Protein AF-A0A432H632-F1 (afdb_monomer_lite)

Secondary structure (DSSP, 8-state):
-------------------HHHHHHHHHHHHHHHHHHHHHHHHHHHHHHHHHHHHHHHHHHHHHHHHHHHHHHHHHHHHHTSS-HHHHHHHHHHHHHHTTTSTTHHHHHHHHHHHHHTT--HHHHHHHHHHHHHHHHH-TT-HHHHHHHHHHHHHHHHHHT--PPPPPP----PPP-------------------------------PPP---PPPPP---PPPPP---PPPPP---PPP-

Sequence (241 aa):
MAKIGPARPEEKKGTEDQEPEEIDTKIENLTLEVAKAARVNSTPIFIALVIIVIVISLPTILDWMKTRETQAWNNMIDTTLTGDAEQIRVAYPQLLEDIEGQIVEMVAIERIARWLWDQDTDADRLQAITLLEESRNRFPDSYLIGSYLQEFRTTYETSLGFVLPEPPPPVFIPPLLVAPQLVGDGPDATSENKAIPPEDSAALADPAPEPAVEPAPEPAVEPAPEPAVKPAPEPAVEPAP

Structure (mmCIF, N/CA/C/O backbone):
data_AF-A0A432H632-F1
#
_entry.id   AF-A0A432H632-F1
#
loop_
_atom_site.group_PDB
_atom_site.id
_atom_site.type_symbol
_atom_site.label_atom_id
_atom_site.label_alt_id
_atom_site.label_comp_id
_atom_site.label_asym_id
_atom_site.label_entity_id
_atom_site.label_seq_id
_atom_site.pdbx_PDB_ins_code
_atom_site.Cartn_x
_atom_site.Cartn_y
_atom_site.Cartn_z
_atom_site.occupancy
_atom_site.B_iso_or_equiv
_atom_site.auth_seq_id
_atom_site.auth_comp_id
_atom_site.auth_asym_id
_atom_site.auth_atom_id
_atom_site.pdbx_PDB_model_num
ATOM 1 N N . MET A 1 1 ? -38.542 -26.811 108.266 1.00 37.69 1 MET A N 1
ATOM 2 C CA . MET A 1 1 ? -39.868 -26.377 108.774 1.00 37.69 1 MET A CA 1
ATOM 3 C C . MET A 1 1 ? -40.307 -25.146 107.982 1.00 37.69 1 MET A C 1
ATOM 5 O O . MET A 1 1 ? -39.435 -24.459 107.471 1.00 37.69 1 MET A O 1
ATOM 9 N N . ALA A 1 2 ? -41.613 -24.932 107.790 1.00 44.25 2 ALA A N 1
ATOM 10 C CA . ALA A 1 2 ? -42.160 -24.081 106.719 1.00 44.25 2 ALA A CA 1
ATOM 11 C C . ALA A 1 2 ? -42.655 -22.684 107.159 1.00 44.25 2 ALA A C 1
ATOM 13 O O . ALA A 1 2 ? -42.917 -22.483 108.344 1.00 44.25 2 ALA A O 1
ATOM 14 N N . LYS A 1 3 ? -42.813 -21.786 106.162 1.00 44.25 3 LYS A N 1
ATOM 15 C CA . LYS A 1 3 ? -43.687 -20.579 106.015 1.00 44.25 3 LYS A CA 1
ATOM 16 C C . LYS A 1 3 ? -43.055 -19.721 104.894 1.00 44.25 3 LYS A C 1
ATOM 18 O O . LYS A 1 3 ? -41.925 -19.295 105.076 1.00 44.25 3 LYS A O 1
ATOM 23 N N . ILE A 1 4 ? -43.558 -19.565 103.662 1.00 42.03 4 ILE A N 1
ATOM 24 C CA . ILE A 1 4 ? -44.903 -19.325 103.083 1.00 42.03 4 ILE A CA 1
ATOM 25 C C . ILE A 1 4 ? -45.450 -17.903 103.328 1.00 42.03 4 ILE A C 1
ATOM 27 O O . ILE A 1 4 ? -46.154 -17.683 104.307 1.00 42.03 4 ILE A O 1
ATOM 31 N N . GLY A 1 5 ? -45.196 -17.022 102.345 1.00 39.28 5 GLY A N 1
ATOM 32 C CA . GLY A 1 5 ? -46.057 -15.912 101.886 1.00 39.28 5 GLY A CA 1
ATOM 33 C C . GLY A 1 5 ? -46.274 -14.695 102.804 1.00 39.28 5 GLY A C 1
ATOM 34 O O . GLY A 1 5 ? -45.840 -14.701 103.954 1.00 39.28 5 GLY A O 1
ATOM 35 N N . PRO A 1 6 ? -46.997 -13.661 102.318 1.00 54.00 6 PRO A N 1
ATOM 36 C CA . PRO A 1 6 ? -47.473 -13.420 100.940 1.00 54.00 6 PRO A CA 1
ATOM 37 C C . PRO A 1 6 ? -46.446 -12.536 100.162 1.00 54.00 6 PRO A C 1
ATOM 39 O O . PRO A 1 6 ? -45.316 -12.417 100.620 1.00 54.00 6 PRO A O 1
ATOM 42 N N . ALA A 1 7 ? -46.671 -11.928 98.986 1.00 39.34 7 ALA A N 1
ATOM 43 C CA . ALA A 1 7 ? -47.836 -11.807 98.094 1.00 39.34 7 ALA A CA 1
ATOM 44 C C . ALA A 1 7 ? -47.394 -11.724 96.603 1.00 39.34 7 ALA A C 1
ATOM 46 O O . ALA A 1 7 ? -46.202 -11.718 96.304 1.00 39.34 7 ALA A O 1
ATOM 47 N N . ARG A 1 8 ? -48.355 -11.588 95.675 1.00 39.78 8 ARG A N 1
ATOM 48 C CA . ARG A 1 8 ? -48.184 -11.233 94.248 1.00 39.78 8 ARG A CA 1
ATOM 49 C C . ARG A 1 8 ? -49.313 -10.255 93.868 1.00 39.78 8 ARG A C 1
ATOM 51 O O . ARG A 1 8 ? -50.446 -10.559 94.226 1.00 39.78 8 ARG A O 1
ATOM 58 N N . PRO A 1 9 ? -49.067 -9.144 93.147 1.00 46.91 9 PRO A N 1
ATOM 59 C CA . PRO A 1 9 ? -50.137 -8.352 92.545 1.00 46.91 9 PRO A CA 1
ATOM 60 C C . PRO A 1 9 ? -50.598 -8.964 91.212 1.00 46.91 9 PRO A C 1
ATOM 62 O O . PRO A 1 9 ? -49.795 -9.127 90.298 1.00 46.91 9 PRO A O 1
ATOM 65 N N . GLU A 1 10 ? -51.883 -9.307 91.165 1.00 40.06 10 GLU A N 1
ATOM 66 C CA . GLU A 1 10 ? -52.808 -9.434 90.023 1.00 40.06 10 GLU A CA 1
ATOM 67 C C . GLU A 1 10 ? -52.274 -9.363 88.576 1.00 40.06 10 GLU A C 1
ATOM 69 O O . GLU A 1 10 ? -51.737 -8.352 88.118 1.00 40.06 10 GLU A O 1
ATOM 74 N N . GLU A 1 11 ? -52.609 -10.396 87.796 1.00 43.81 11 GLU A N 1
ATOM 75 C CA . GLU A 1 11 ? -52.632 -10.335 86.332 1.00 43.81 11 GLU A CA 1
ATOM 76 C C . GLU A 1 11 ? -53.746 -9.389 85.858 1.00 43.81 11 GLU A C 1
ATOM 78 O O . GLU A 1 11 ? -54.931 -9.650 86.073 1.00 43.81 11 GLU A O 1
ATOM 83 N N . LYS A 1 12 ? -53.399 -8.322 85.127 1.00 42.75 12 LYS A N 1
ATOM 84 C CA . LYS A 1 12 ? -54.382 -7.620 84.291 1.00 42.75 12 LYS A CA 1
ATOM 85 C C . LYS A 1 12 ? -54.446 -8.260 82.913 1.00 42.75 12 LYS A C 1
ATOM 87 O O . LYS A 1 12 ? -53.579 -8.048 82.072 1.00 42.75 12 LYS A O 1
ATOM 92 N N . LYS A 1 13 ? -55.520 -9.016 82.701 1.00 44.66 13 LYS A N 1
ATOM 93 C CA . LYS A 1 13 ? -55.935 -9.557 81.409 1.00 44.66 13 LYS A CA 1
ATOM 94 C C . LYS A 1 13 ? -56.659 -8.474 80.592 1.00 44.66 13 LYS A C 1
ATOM 96 O O . LYS A 1 13 ? -57.594 -7.856 81.094 1.00 44.66 13 LYS A O 1
ATOM 101 N N . GLY A 1 14 ? -56.243 -8.299 79.343 1.00 35.56 14 GLY A N 1
ATOM 102 C CA . GLY A 1 14 ? -56.923 -7.570 78.265 1.00 35.56 14 GLY A CA 1
ATOM 103 C C . GLY A 1 14 ? -56.217 -7.965 76.965 1.00 35.56 14 GLY A C 1
ATOM 104 O O . GLY A 1 14 ? -54.992 -7.907 76.930 1.00 35.56 14 GLY A O 1
ATOM 105 N N . THR A 1 15 ? -56.877 -8.724 76.084 1.00 36.78 15 THR A N 1
ATOM 106 C CA . THR A 1 15 ? -57.520 -8.225 74.843 1.00 36.78 15 THR A CA 1
ATOM 107 C C . THR A 1 15 ? -56.546 -7.458 73.932 1.00 36.78 15 THR A C 1
ATOM 109 O O . THR A 1 15 ? -55.869 -6.543 74.382 1.00 36.78 15 THR A O 1
ATOM 112 N N . GLU A 1 16 ? -56.417 -7.771 72.645 1.00 42.53 16 GLU A N 1
ATOM 113 C CA . GLU A 1 16 ? -57.226 -8.646 71.779 1.00 42.53 16 GLU A CA 1
ATOM 114 C C . GLU A 1 16 ? -56.368 -9.140 70.604 1.00 42.53 16 GLU A C 1
ATOM 116 O O . GLU A 1 16 ? -55.276 -8.625 70.362 1.00 42.53 16 GLU A O 1
ATOM 121 N N . ASP A 1 17 ? -56.860 -10.168 69.928 1.00 47.12 17 ASP A N 1
ATOM 122 C CA . ASP A 1 17 ? -56.202 -10.944 68.882 1.00 47.12 17 ASP A CA 1
ATOM 123 C C . ASP A 1 17 ? -55.526 -10.109 67.772 1.00 47.12 17 ASP A C 1
ATOM 125 O O . ASP A 1 17 ? -56.142 -9.247 67.148 1.00 47.12 17 ASP A O 1
ATOM 129 N N . GLN A 1 18 ? -54.263 -10.431 67.468 1.00 45.88 18 GLN A N 1
ATOM 130 C CA . GLN A 1 18 ? -53.712 -10.278 66.118 1.00 45.88 18 GLN A CA 1
ATOM 131 C C . GLN A 1 18 ? -53.614 -11.681 65.531 1.00 45.88 18 GLN A C 1
ATOM 133 O O . GLN A 1 18 ? -52.848 -12.511 66.029 1.00 45.88 18 GLN A O 1
ATOM 138 N N . GLU A 1 19 ? -54.426 -11.960 64.513 1.00 54.41 19 GLU A N 1
ATOM 139 C CA . GLU A 1 19 ? -54.386 -13.237 63.807 1.00 54.41 19 GLU A CA 1
ATOM 140 C C . GLU A 1 19 ? -52.999 -13.421 63.163 1.00 54.41 19 GLU A C 1
ATOM 142 O O . GLU A 1 19 ? -52.465 -12.474 62.577 1.00 54.41 19 GLU A O 1
ATOM 147 N N . PRO A 1 20 ? -52.388 -14.621 63.239 1.00 56.16 20 PRO A N 1
ATOM 148 C CA . PRO A 1 20 ? -51.046 -14.843 62.697 1.00 56.16 20 PRO A CA 1
ATOM 149 C C . PRO A 1 20 ? -50.968 -14.561 61.186 1.00 56.16 20 PRO A C 1
ATOM 151 O O . PRO A 1 20 ? -49.943 -14.082 60.705 1.00 56.16 20 PRO A O 1
ATOM 154 N N . GLU A 1 21 ? -52.072 -14.755 60.456 1.00 57.59 21 GLU A N 1
ATOM 155 C CA . GLU A 1 21 ? -52.164 -14.479 59.017 1.00 57.59 21 GLU A CA 1
ATOM 156 C C . GLU A 1 21 ? -52.023 -12.980 58.678 1.00 57.59 21 GLU A C 1
ATOM 158 O O . GLU A 1 21 ? -51.500 -12.634 57.617 1.00 57.59 21 GLU A O 1
ATOM 163 N N . GLU A 1 22 ? -52.403 -12.067 59.581 1.00 57.66 22 GLU A N 1
ATOM 164 C CA . GLU A 1 22 ? -52.236 -10.618 59.376 1.00 57.66 22 GLU A CA 1
ATOM 165 C C . GLU A 1 22 ? -50.766 -10.178 59.534 1.00 57.66 22 GLU A C 1
ATOM 167 O O . GLU A 1 22 ? -50.324 -9.194 58.937 1.00 57.66 22 GLU A O 1
ATOM 172 N N . ILE A 1 23 ? -49.979 -10.930 60.311 1.00 59.25 23 ILE A N 1
ATOM 173 C CA . ILE A 1 23 ? -48.540 -10.700 60.485 1.00 59.25 23 ILE A CA 1
ATOM 174 C C . ILE A 1 23 ? -47.777 -11.244 59.273 1.00 59.25 23 ILE A C 1
ATOM 176 O O . ILE A 1 23 ? -46.953 -10.522 58.705 1.00 59.25 23 ILE A O 1
ATOM 180 N N . ASP A 1 24 ? -48.085 -12.468 58.836 1.00 60.19 24 ASP A N 1
ATOM 181 C CA . ASP A 1 24 ? -47.434 -13.095 57.680 1.00 60.19 24 ASP A CA 1
ATOM 182 C C . ASP A 1 24 ? -47.712 -12.321 56.383 1.00 60.19 24 ASP A C 1
ATOM 184 O O . ASP A 1 24 ? -46.773 -11.958 55.673 1.00 60.19 24 ASP A O 1
ATOM 188 N N . THR A 1 25 ? -48.968 -11.943 56.112 1.00 65.50 25 THR A N 1
ATOM 189 C CA . THR A 1 25 ? -49.311 -11.115 54.936 1.00 65.50 25 THR A CA 1
ATOM 190 C C . THR A 1 25 ? -48.630 -9.745 54.961 1.00 65.50 25 THR A C 1
ATOM 192 O O . THR A 1 25 ? -48.223 -9.230 53.917 1.00 65.50 25 THR A O 1
ATOM 195 N N . LYS A 1 26 ? -48.439 -9.144 56.142 1.00 60.56 26 LYS A N 1
ATOM 196 C CA . LYS A 1 26 ? -47.714 -7.875 56.291 1.00 60.56 26 LYS A CA 1
ATOM 197 C C . LYS A 1 26 ? -46.211 -8.038 56.070 1.00 60.56 26 LYS A C 1
ATOM 199 O O . LYS A 1 26 ? -45.606 -7.155 55.464 1.00 60.56 26 LYS A O 1
ATOM 204 N N . ILE A 1 27 ? -45.616 -9.153 56.499 1.00 63.94 27 ILE A N 1
ATOM 205 C CA . ILE A 1 27 ? -44.214 -9.488 56.213 1.00 63.94 27 ILE A CA 1
ATOM 206 C C . ILE A 1 27 ? -44.022 -9.793 54.724 1.00 63.94 27 ILE A C 1
ATOM 208 O O . ILE A 1 27 ? -43.060 -9.291 54.142 1.00 63.94 27 ILE A O 1
ATOM 212 N N . GLU A 1 28 ? -44.933 -10.515 54.068 1.00 65.88 28 GLU A N 1
ATOM 213 C CA . GLU A 1 28 ? -44.885 -10.715 52.615 1.00 65.88 28 GLU A CA 1
ATOM 214 C C . GLU A 1 28 ? -45.005 -9.392 51.855 1.00 65.88 28 GLU A C 1
ATOM 216 O O . GLU A 1 28 ? -44.214 -9.140 50.948 1.00 65.88 28 GLU A O 1
ATOM 221 N N . ASN A 1 29 ? -45.928 -8.509 52.243 1.00 68.94 29 ASN A N 1
ATOM 222 C CA . ASN A 1 29 ? -46.124 -7.226 51.567 1.00 68.94 29 ASN A CA 1
ATOM 223 C C . ASN A 1 29 ? -44.929 -6.276 51.783 1.00 68.94 29 ASN A C 1
ATOM 225 O O . ASN A 1 29 ? -44.444 -5.676 50.828 1.00 68.94 29 ASN A O 1
ATOM 229 N N . LEU A 1 30 ? -44.357 -6.229 52.995 1.00 65.69 30 LEU A N 1
ATOM 230 C CA . LEU A 1 30 ? -43.084 -5.543 53.268 1.00 65.69 30 LEU A CA 1
ATOM 231 C C . LEU A 1 30 ? -41.928 -6.136 52.448 1.00 65.69 30 LEU A C 1
ATOM 233 O O . LEU A 1 30 ? -41.121 -5.395 51.890 1.00 65.69 30 LEU A O 1
ATOM 237 N N . THR A 1 31 ? -41.857 -7.463 52.328 1.00 67.81 31 THR A N 1
ATOM 238 C CA . THR A 1 31 ? -40.845 -8.152 51.511 1.00 67.81 31 THR A CA 1
ATOM 239 C C . THR A 1 31 ? -41.017 -7.823 50.025 1.00 67.81 31 THR A C 1
ATOM 241 O O . THR A 1 31 ? -40.032 -7.572 49.328 1.00 67.81 31 THR A O 1
ATOM 244 N N . LEU A 1 32 ? -42.260 -7.743 49.545 1.00 61.31 32 LEU A N 1
ATOM 245 C CA . LEU A 1 32 ? -42.612 -7.381 48.175 1.00 61.31 32 LEU A CA 1
ATOM 246 C C . LEU A 1 32 ? -42.298 -5.907 47.878 1.00 61.31 32 LEU A C 1
ATOM 248 O O . LEU A 1 32 ? -41.733 -5.611 46.825 1.00 61.31 32 LEU A O 1
ATOM 252 N N . GLU A 1 33 ? -42.612 -4.984 48.792 1.00 62.12 33 GLU A N 1
ATOM 253 C CA . GLU A 1 33 ? -42.257 -3.567 48.671 1.00 62.12 33 GLU A CA 1
ATOM 254 C C . GLU A 1 33 ? -40.742 -3.359 48.690 1.00 62.12 33 GLU A C 1
ATOM 256 O O . GLU A 1 33 ? -40.224 -2.661 47.820 1.00 62.12 33 GLU A O 1
ATOM 261 N N . VAL A 1 34 ? -40.010 -4.016 49.597 1.00 61.53 34 VAL A N 1
ATOM 262 C CA . VAL A 1 34 ? -38.539 -3.964 49.634 1.00 61.53 34 VAL A CA 1
ATOM 263 C C . VAL A 1 34 ? -37.937 -4.551 48.354 1.00 61.53 34 VAL A C 1
ATOM 265 O O . VAL A 1 34 ? -37.054 -3.930 47.763 1.00 61.53 34 VAL A O 1
ATOM 268 N N . ALA A 1 35 ? -38.444 -5.680 47.848 1.00 61.06 35 ALA A N 1
ATOM 269 C CA . ALA A 1 35 ? -37.996 -6.255 46.577 1.00 61.06 35 ALA A CA 1
ATOM 270 C C . ALA A 1 35 ? -38.302 -5.340 45.374 1.00 61.06 35 ALA A C 1
ATOM 272 O O . ALA A 1 35 ? -37.487 -5.208 44.456 1.00 61.06 35 ALA A O 1
ATOM 273 N N . LYS A 1 36 ? -39.455 -4.662 45.376 1.00 60.47 36 LYS A N 1
ATOM 274 C CA . LYS A 1 36 ? -39.862 -3.719 44.324 1.00 60.47 36 LYS A CA 1
ATOM 275 C C . LYS A 1 36 ? -39.045 -2.423 44.379 1.00 60.47 36 LYS A C 1
ATOM 277 O O . LYS A 1 36 ? -38.601 -1.955 43.333 1.00 60.47 36 LYS A O 1
ATOM 282 N N . ALA A 1 37 ? -38.769 -1.895 45.570 1.00 58.78 37 ALA A N 1
ATOM 283 C CA . ALA A 1 37 ? -37.890 -0.748 45.789 1.00 58.78 37 ALA A CA 1
ATOM 284 C C . ALA A 1 37 ? -36.438 -1.062 45.389 1.00 58.78 37 ALA A C 1
ATOM 286 O O . ALA A 1 37 ? -35.814 -0.280 44.668 1.00 58.78 37 ALA A O 1
ATOM 287 N N . ALA A 1 38 ? -35.930 -2.243 45.760 1.00 59.03 38 ALA A N 1
ATOM 288 C CA . ALA A 1 38 ? -34.620 -2.727 45.335 1.00 59.03 38 ALA A CA 1
ATOM 289 C C . ALA A 1 38 ? -34.522 -2.830 43.805 1.00 59.03 38 ALA A C 1
ATOM 291 O O . ALA A 1 38 ? -33.533 -2.380 43.236 1.00 59.03 38 ALA A O 1
ATOM 292 N N . ARG A 1 39 ? -35.565 -3.327 43.123 1.00 58.88 39 ARG A N 1
ATOM 293 C CA . ARG A 1 39 ? -35.619 -3.430 41.652 1.00 58.88 39 ARG A CA 1
ATOM 294 C C . ARG A 1 39 ? -35.656 -2.070 40.942 1.00 58.88 39 ARG A C 1
ATOM 296 O O . ARG A 1 39 ? -35.045 -1.906 39.884 1.00 58.88 39 ARG A O 1
ATOM 303 N N . VAL A 1 40 ? -36.360 -1.086 41.505 1.00 59.53 40 VAL A N 1
ATOM 304 C CA . VAL A 1 40 ? -36.402 0.278 40.948 1.00 59.53 40 VAL A CA 1
ATOM 305 C C . VAL A 1 40 ? -35.053 0.979 41.129 1.00 59.53 40 VAL A C 1
ATOM 307 O O . VAL A 1 40 ? -34.569 1.589 40.180 1.00 59.53 40 VAL A O 1
ATOM 310 N N . ASN A 1 41 ? -34.394 0.826 42.283 1.00 61.00 41 ASN A N 1
ATOM 311 C CA . ASN A 1 41 ? -33.082 1.434 42.532 1.00 61.00 41 ASN A CA 1
ATOM 312 C C . ASN A 1 41 ? -31.909 0.671 41.878 1.00 61.00 41 ASN A C 1
ATOM 314 O O . ASN A 1 41 ? -30.893 1.273 41.540 1.00 61.00 41 ASN A O 1
ATOM 318 N N . SER A 1 42 ? -32.037 -0.637 41.628 1.00 71.75 42 SER A N 1
ATOM 319 C CA . SER A 1 42 ? -31.016 -1.407 40.905 1.00 71.75 42 SER A CA 1
ATOM 320 C C . SER A 1 42 ? -30.974 -1.074 39.417 1.00 71.75 42 SER A C 1
ATOM 322 O O . SER A 1 42 ? -29.929 -1.228 38.800 1.00 71.75 42 SER A O 1
ATOM 324 N N . THR A 1 43 ? -32.083 -0.622 38.825 1.00 76.69 43 THR A N 1
ATOM 325 C CA . THR A 1 43 ? -32.167 -0.297 37.391 1.00 76.69 43 THR A CA 1
ATOM 326 C C . THR A 1 43 ? -31.180 0.806 36.961 1.00 76.69 43 THR A C 1
ATOM 328 O O . THR A 1 43 ? -30.391 0.543 36.052 1.00 76.69 43 THR A O 1
ATOM 331 N N . PRO A 1 44 ? -31.114 1.997 37.599 1.00 81.88 44 PRO A N 1
ATOM 332 C CA . PRO A 1 44 ? -30.103 3.003 37.262 1.00 81.88 44 PRO A CA 1
ATOM 333 C C . PRO A 1 44 ? -28.672 2.542 37.577 1.00 81.88 44 PRO A C 1
ATOM 335 O O . PRO A 1 44 ? -27.757 2.895 36.839 1.00 81.88 44 PRO A O 1
ATOM 338 N N . ILE A 1 45 ? -28.469 1.712 38.609 1.00 83.31 45 ILE A N 1
ATOM 339 C CA . ILE A 1 45 ? -27.153 1.129 38.924 1.00 83.31 45 ILE A CA 1
ATOM 340 C C . ILE A 1 45 ? -26.709 0.172 37.808 1.00 83.31 45 ILE A C 1
ATOM 342 O O . ILE A 1 45 ? -25.580 0.270 37.341 1.00 83.31 45 ILE A O 1
ATOM 346 N N . PHE A 1 46 ? -27.597 -0.702 37.323 1.00 79.88 46 PHE A N 1
ATOM 347 C CA . PHE A 1 46 ? -27.336 -1.583 36.180 1.00 79.88 46 PHE A CA 1
ATOM 348 C C . PHE A 1 46 ? -27.035 -0.791 34.906 1.00 79.88 46 PHE A C 1
ATOM 350 O O . PHE A 1 46 ? -26.089 -1.125 34.201 1.00 79.88 46 PHE A O 1
ATOM 357 N N . ILE A 1 47 ? -27.793 0.275 34.627 1.00 84.00 47 ILE A N 1
ATOM 358 C CA . ILE A 1 47 ? -27.543 1.158 33.479 1.00 84.00 47 ILE A CA 1
ATOM 359 C C . ILE A 1 47 ? -26.162 1.816 33.601 1.00 84.00 47 ILE A C 1
ATOM 361 O O . ILE A 1 47 ? -25.396 1.787 32.642 1.00 84.00 47 ILE A O 1
ATOM 365 N N . ALA A 1 48 ? -25.800 2.343 34.775 1.00 85.31 48 ALA A N 1
ATOM 366 C CA . ALA A 1 48 ? -24.475 2.913 35.012 1.00 85.31 48 ALA A CA 1
ATOM 367 C C . ALA A 1 48 ? -23.355 1.872 34.829 1.00 85.31 48 ALA A C 1
ATOM 369 O O . ALA A 1 48 ? -22.346 2.166 34.195 1.00 85.31 48 ALA A O 1
ATOM 370 N N . LEU A 1 49 ? -23.549 0.642 35.315 1.00 88.19 49 LEU A N 1
ATOM 371 C CA . LEU A 1 49 ? -22.586 -0.455 35.177 1.00 88.19 49 LEU A CA 1
ATOM 372 C C . LEU A 1 49 ? -22.417 -0.873 33.703 1.00 88.19 49 LEU A C 1
ATOM 374 O O . LEU A 1 49 ? -21.292 -1.041 33.241 1.00 88.19 49 LEU A O 1
ATOM 378 N N . VAL A 1 50 ? -23.509 -0.944 32.933 1.00 89.94 50 VAL A N 1
ATOM 379 C CA . VAL A 1 50 ? -23.475 -1.185 31.479 1.00 89.94 50 VAL A CA 1
ATOM 380 C C . VAL A 1 50 ? -22.763 -0.049 30.739 1.00 89.94 50 VAL A C 1
ATOM 382 O O . VAL A 1 50 ? -21.914 -0.327 29.897 1.00 89.94 50 VAL A O 1
ATOM 385 N N . ILE A 1 51 ? -23.038 1.217 31.071 1.00 89.75 51 ILE A N 1
ATOM 386 C CA . ILE A 1 51 ? -22.340 2.372 30.480 1.00 89.75 51 ILE A CA 1
ATOM 387 C C . ILE A 1 51 ? -20.838 2.312 30.789 1.00 89.75 51 ILE A C 1
ATOM 389 O O . ILE A 1 51 ? -20.032 2.513 29.887 1.00 89.75 51 ILE A O 1
ATOM 393 N N . ILE A 1 52 ? -20.449 1.979 32.023 1.00 91.62 52 ILE A N 1
ATOM 394 C CA . ILE A 1 52 ? -19.041 1.814 32.414 1.00 91.62 52 ILE A CA 1
ATOM 395 C C . ILE A 1 52 ? -18.375 0.687 31.609 1.00 91.62 52 ILE A C 1
ATOM 397 O O . ILE A 1 52 ? -17.289 0.891 31.075 1.00 91.62 52 ILE A O 1
ATOM 401 N N . VAL A 1 53 ? -19.026 -0.471 31.451 1.00 90.25 53 VAL A N 1
ATOM 402 C CA . VAL A 1 53 ? -18.503 -1.584 30.634 1.00 90.25 53 VAL A CA 1
ATOM 403 C C . VAL A 1 53 ? -18.367 -1.189 29.159 1.00 90.25 53 VAL A C 1
ATOM 405 O O . VAL A 1 53 ? -17.358 -1.513 28.530 1.00 90.25 53 VAL A O 1
ATOM 408 N N . ILE A 1 54 ? -19.329 -0.443 28.606 1.00 87.88 54 ILE A N 1
ATOM 409 C CA . ILE A 1 54 ? -19.234 0.102 27.244 1.00 87.88 54 ILE A CA 1
ATOM 410 C C . ILE A 1 54 ? -18.032 1.049 27.147 1.00 87.88 54 ILE A C 1
ATOM 412 O O . ILE A 1 54 ? -17.169 0.837 26.307 1.00 87.88 54 ILE A O 1
ATOM 416 N N . VAL A 1 55 ? -17.905 2.034 28.040 1.00 89.94 55 VAL A N 1
ATOM 417 C CA . VAL A 1 55 ? -16.796 3.006 28.024 1.00 89.94 55 VAL A CA 1
ATOM 418 C C . VAL A 1 55 ? -15.426 2.333 28.171 1.00 89.94 55 VAL A C 1
ATOM 420 O O . VAL A 1 55 ? -14.491 2.724 27.479 1.00 89.94 55 VAL A O 1
ATOM 423 N N . ILE A 1 56 ? -15.305 1.293 29.003 1.00 87.88 56 ILE A N 1
ATOM 424 C CA . ILE A 1 56 ? -14.064 0.513 29.153 1.00 87.88 56 ILE A CA 1
ATOM 425 C C . ILE A 1 56 ? -13.743 -0.304 27.888 1.00 87.88 56 ILE A C 1
ATOM 427 O O . ILE A 1 56 ? -12.573 -0.458 27.551 1.00 87.88 56 ILE A O 1
ATOM 431 N N . SER A 1 57 ? -14.753 -0.814 27.175 1.00 85.69 57 SER A N 1
ATOM 432 C CA . SER A 1 57 ? -14.560 -1.614 25.953 1.00 85.69 57 SER A CA 1
ATOM 433 C C . SER A 1 57 ? -14.427 -0.788 24.667 1.00 85.69 57 SER A C 1
ATOM 435 O O . SER A 1 57 ? -13.862 -1.286 23.692 1.00 85.69 57 SER A O 1
ATOM 437 N N . LEU A 1 58 ? -14.880 0.473 24.653 1.00 84.81 58 LEU A N 1
ATOM 438 C CA . LEU A 1 58 ? -14.811 1.359 23.484 1.00 84.81 58 LEU A CA 1
ATOM 439 C C . LEU A 1 58 ? -13.406 1.456 22.856 1.00 84.81 58 LEU A C 1
ATOM 441 O O . LEU A 1 58 ? -13.334 1.296 21.639 1.00 84.81 58 LEU A O 1
ATOM 445 N N . PRO A 1 59 ? -12.296 1.656 23.602 1.00 88.56 59 PRO A N 1
ATOM 446 C CA . PRO A 1 59 ? -10.957 1.714 23.009 1.00 88.56 59 PRO A CA 1
ATOM 447 C C . PRO A 1 59 ? -10.592 0.443 22.234 1.00 88.56 59 PRO A C 1
ATOM 449 O O . PRO A 1 59 ? -10.073 0.529 21.127 1.00 88.56 59 PRO A O 1
ATOM 452 N N . THR A 1 60 ? -10.926 -0.734 22.771 1.00 85.75 60 THR A N 1
ATOM 453 C CA . THR A 1 60 ? -10.662 -2.031 22.127 1.00 85.75 60 THR A CA 1
ATOM 454 C C . THR A 1 60 ? -11.532 -2.245 20.887 1.00 85.75 60 THR A C 1
ATOM 456 O O . THR A 1 60 ? -11.065 -2.782 19.886 1.00 85.75 60 THR A O 1
ATOM 459 N N . ILE A 1 61 ? -12.794 -1.808 20.927 1.00 81.69 61 ILE A N 1
ATOM 460 C CA . ILE A 1 61 ? -13.713 -1.897 19.783 1.00 81.69 61 ILE A CA 1
ATOM 461 C C . ILE A 1 61 ? -13.258 -0.953 18.657 1.00 81.69 61 ILE A C 1
ATOM 463 O O . ILE A 1 61 ? -13.269 -1.343 17.491 1.00 81.69 61 ILE A O 1
ATOM 467 N N . LEU A 1 62 ? -12.814 0.262 18.997 1.00 76.81 62 LEU A N 1
ATOM 468 C CA . LEU A 1 62 ? -12.255 1.236 18.053 1.00 76.81 62 LEU A CA 1
ATOM 469 C C . LEU A 1 62 ? -10.966 0.719 17.397 1.00 76.81 62 LEU A C 1
ATOM 471 O O . LEU A 1 62 ? -10.840 0.784 16.175 1.00 76.81 62 LEU A O 1
ATOM 475 N N . ASP A 1 63 ? -10.048 0.157 18.183 1.00 83.06 63 ASP A N 1
ATOM 476 C CA . ASP A 1 63 ? -8.793 -0.424 17.689 1.00 83.06 63 ASP A CA 1
ATOM 477 C C . ASP A 1 63 ? -9.037 -1.611 16.739 1.00 83.06 63 ASP A C 1
ATOM 479 O O . ASP A 1 63 ? -8.451 -1.703 15.657 1.00 83.06 63 ASP A O 1
ATOM 483 N N . TRP A 1 64 ? -10.005 -2.469 17.069 1.00 81.56 64 TRP A N 1
ATOM 484 C CA . TRP A 1 64 ? -10.444 -3.566 16.207 1.00 81.56 64 TRP A CA 1
ATOM 485 C C . TRP A 1 64 ? -11.092 -3.089 14.899 1.00 81.56 64 TRP A C 1
ATOM 487 O O . TRP A 1 64 ? -10.851 -3.686 13.848 1.00 81.56 64 TRP A O 1
ATOM 497 N N . MET A 1 65 ? -11.881 -2.006 14.921 1.00 79.62 65 MET A N 1
ATOM 498 C CA . MET A 1 65 ? -12.412 -1.407 13.688 1.00 79.62 65 MET A CA 1
ATOM 499 C C . MET A 1 65 ? -11.294 -0.834 12.814 1.00 79.62 65 MET A C 1
ATOM 501 O O . MET A 1 65 ? -11.252 -1.139 11.626 1.00 79.62 65 MET A O 1
ATOM 505 N N . LYS A 1 66 ? -10.348 -0.089 13.397 1.00 85.56 66 LYS A N 1
ATOM 506 C CA . LYS A 1 66 ? -9.200 0.467 12.664 1.00 85.56 66 LYS A CA 1
ATOM 507 C C . LYS A 1 66 ? -8.301 -0.630 12.082 1.00 85.56 66 LYS A C 1
ATOM 509 O O . LYS A 1 66 ? -7.832 -0.524 10.950 1.00 85.56 66 LYS A O 1
ATOM 514 N N . THR A 1 67 ? -8.117 -1.723 12.823 1.00 86.75 67 THR A N 1
ATOM 515 C CA . THR A 1 67 ? -7.422 -2.928 12.345 1.00 86.75 67 THR A CA 1
ATOM 516 C C . THR A 1 67 ? -8.145 -3.546 11.147 1.00 86.75 67 THR A C 1
ATOM 518 O O . THR A 1 67 ? -7.507 -3.870 10.149 1.00 86.75 67 THR A O 1
ATOM 521 N N . ARG A 1 68 ? -9.479 -3.670 11.203 1.00 87.12 68 ARG A N 1
ATOM 522 C CA . ARG A 1 68 ? -10.296 -4.181 10.089 1.00 87.12 68 ARG A CA 1
ATOM 523 C C . ARG A 1 68 ? -10.248 -3.295 8.852 1.00 87.12 68 ARG A C 1
ATOM 525 O O . ARG A 1 68 ? -10.156 -3.825 7.755 1.00 87.12 68 ARG A O 1
ATOM 532 N N . GLU A 1 69 ? -10.308 -1.981 9.025 1.00 88.81 69 GLU A N 1
ATOM 533 C CA . GLU A 1 69 ? -10.186 -1.007 7.938 1.00 88.81 69 GLU A CA 1
ATOM 534 C C . GLU A 1 69 ? -8.809 -1.108 7.267 1.00 88.81 69 GLU A C 1
ATOM 536 O O . GLU A 1 69 ? -8.720 -1.270 6.055 1.00 88.81 69 GLU A O 1
ATOM 541 N N . THR A 1 70 ? -7.737 -1.162 8.063 1.00 89.19 70 THR A N 1
ATOM 542 C CA . THR A 1 70 ? -6.364 -1.370 7.569 1.00 89.19 70 THR A CA 1
ATOM 543 C C . THR A 1 70 ? -6.224 -2.703 6.816 1.00 89.19 70 THR A C 1
ATOM 545 O O . THR A 1 70 ? -5.596 -2.761 5.762 1.00 89.19 70 THR A O 1
ATOM 548 N N . GLN A 1 71 ? -6.844 -3.782 7.310 1.00 89.56 71 GLN A N 1
ATOM 549 C CA . GLN A 1 71 ? -6.879 -5.077 6.616 1.00 89.56 71 GLN A CA 1
ATOM 550 C C . GLN A 1 71 ? -7.701 -5.035 5.321 1.00 89.56 71 GLN A C 1
ATOM 552 O O . GLN A 1 71 ? -7.287 -5.628 4.330 1.00 89.56 71 GLN A O 1
ATOM 557 N N . ALA A 1 72 ? -8.841 -4.340 5.305 1.00 91.00 72 ALA A N 1
ATOM 558 C CA . ALA A 1 72 ? -9.661 -4.174 4.109 1.00 91.00 72 ALA A CA 1
ATOM 559 C C . ALA A 1 72 ? -8.892 -3.424 3.014 1.00 91.00 72 ALA A C 1
ATOM 561 O O . ALA A 1 72 ? -8.876 -3.874 1.871 1.00 91.00 72 ALA A O 1
ATOM 562 N N . TRP A 1 73 ? -8.181 -2.357 3.383 1.00 92.38 73 TRP A N 1
ATOM 563 C CA . TRP A 1 73 ? -7.297 -1.633 2.478 1.00 92.38 73 TRP A CA 1
ATOM 564 C C . TRP A 1 73 ? -6.130 -2.483 1.970 1.00 92.38 73 TRP A C 1
ATOM 566 O O . TRP A 1 73 ? -5.896 -2.509 0.768 1.00 92.38 73 TRP A O 1
ATOM 576 N N . ASN A 1 74 ? -5.439 -3.232 2.836 1.00 91.94 74 ASN A N 1
ATOM 577 C CA . ASN A 1 74 ? -4.372 -4.140 2.396 1.00 91.94 74 ASN A CA 1
ATOM 578 C C . ASN A 1 74 ? -4.892 -5.178 1.389 1.00 91.94 74 ASN A C 1
ATOM 580 O O . ASN A 1 74 ? -4.297 -5.345 0.328 1.00 91.94 74 ASN A O 1
ATOM 584 N N . ASN A 1 75 ? -6.048 -5.793 1.668 1.00 92.75 75 ASN A N 1
ATOM 585 C CA . ASN A 1 75 ? -6.700 -6.725 0.747 1.00 92.75 75 ASN A CA 1
ATOM 586 C C . ASN A 1 75 ? -7.108 -6.049 -0.574 1.00 92.75 75 ASN A C 1
ATOM 588 O O . ASN A 1 75 ? -7.036 -6.682 -1.624 1.00 92.75 75 ASN A O 1
ATOM 592 N N . MET A 1 76 ? -7.541 -4.783 -0.545 1.00 91.25 76 MET A N 1
ATOM 593 C CA . MET A 1 76 ? -7.868 -4.007 -1.747 1.00 91.25 76 MET A CA 1
ATOM 594 C C . MET A 1 76 ? -6.615 -3.708 -2.577 1.00 91.25 76 MET A C 1
ATOM 596 O O . MET A 1 76 ? -6.636 -3.943 -3.778 1.00 91.25 76 MET A O 1
ATOM 600 N N . ILE A 1 77 ? -5.511 -3.291 -1.947 1.00 92.12 77 ILE A N 1
ATOM 601 C CA . ILE A 1 77 ? -4.210 -3.096 -2.607 1.00 92.12 77 ILE A CA 1
ATOM 602 C C . ILE A 1 77 ? -3.739 -4.408 -3.249 1.00 92.12 77 ILE A C 1
ATOM 604 O O . ILE A 1 77 ? -3.391 -4.421 -4.427 1.00 92.12 77 ILE A O 1
ATOM 608 N N . ASP A 1 78 ? -3.778 -5.518 -2.503 1.00 93.25 78 ASP A N 1
ATOM 609 C CA . ASP A 1 78 ? -3.399 -6.843 -3.007 1.00 93.25 78 ASP A CA 1
ATOM 610 C C . ASP A 1 78 ? -4.296 -7.273 -4.182 1.00 93.25 78 ASP A C 1
ATOM 612 O O . ASP A 1 78 ? -3.798 -7.789 -5.180 1.00 93.25 78 ASP A O 1
ATOM 616 N N . THR A 1 79 ? -5.607 -7.014 -4.111 1.00 92.62 79 THR A N 1
ATOM 617 C CA . THR A 1 79 ? -6.561 -7.339 -5.188 1.00 92.62 79 THR A CA 1
ATOM 618 C C . THR A 1 79 ? -6.319 -6.488 -6.434 1.00 92.62 79 THR A C 1
ATOM 620 O O . THR A 1 79 ? -6.267 -7.033 -7.530 1.00 92.62 79 THR A O 1
ATOM 623 N N . THR A 1 80 ? -6.122 -5.175 -6.288 1.00 90.69 80 THR A N 1
ATOM 624 C CA . THR A 1 80 ? -5.844 -4.262 -7.410 1.00 90.69 80 THR A CA 1
ATOM 625 C C . THR A 1 80 ? -4.521 -4.580 -8.103 1.00 90.69 80 THR A C 1
ATOM 627 O O . THR A 1 80 ? -4.421 -4.386 -9.308 1.00 90.69 80 THR A O 1
ATOM 630 N N . LEU A 1 81 ? -3.526 -5.092 -7.373 1.00 91.94 81 LEU A N 1
ATOM 631 C CA . LEU A 1 81 ? -2.243 -5.545 -7.924 1.00 91.94 81 LEU A CA 1
ATOM 632 C C . LEU A 1 81 ? -2.260 -7.018 -8.386 1.00 91.94 81 LEU A C 1
ATOM 634 O O . LEU A 1 81 ? -1.258 -7.508 -8.904 1.00 91.94 81 LEU A O 1
ATOM 638 N N . THR A 1 82 ? -3.383 -7.730 -8.235 1.00 88.88 82 THR A N 1
ATOM 639 C CA . THR A 1 82 ? -3.559 -9.113 -8.703 1.00 88.88 82 THR A CA 1
ATOM 640 C C . THR A 1 82 ? -4.368 -9.125 -9.997 1.00 88.88 82 THR A C 1
ATOM 642 O O . THR A 1 82 ? -5.598 -9.152 -9.977 1.00 88.88 82 THR A O 1
ATOM 645 N N . GLY A 1 83 ? -3.692 -9.156 -11.145 1.00 83.38 83 GLY A N 1
ATOM 646 C CA . GLY A 1 83 ? -4.380 -9.195 -12.432 1.00 83.38 83 GLY A CA 1
ATOM 647 C C . GLY A 1 83 ? -3.462 -9.104 -13.643 1.00 83.38 83 GLY A C 1
ATOM 648 O O . GLY A 1 83 ? -2.259 -9.340 -13.561 1.00 83.38 83 GLY A O 1
ATOM 649 N N . ASP A 1 84 ? -4.069 -8.769 -14.778 1.00 90.00 84 ASP A N 1
ATOM 650 C CA . ASP A 1 84 ? -3.361 -8.427 -16.010 1.00 90.00 84 ASP A CA 1
ATOM 651 C C . ASP A 1 84 ? -2.733 -7.028 -15.908 1.00 90.00 84 ASP A C 1
ATOM 653 O O . ASP A 1 84 ? -3.332 -6.117 -15.331 1.00 90.00 84 ASP A O 1
ATOM 657 N N . ALA A 1 85 ? -1.544 -6.837 -16.485 1.00 89.31 85 ALA A N 1
ATOM 658 C CA . ALA A 1 85 ? -0.792 -5.597 -16.327 1.00 89.31 85 ALA A CA 1
ATOM 659 C C . ALA A 1 85 ? -1.539 -4.355 -16.840 1.00 89.31 85 ALA A C 1
ATOM 661 O O . ALA A 1 85 ? -1.473 -3.304 -16.202 1.00 89.31 85 ALA A O 1
ATOM 662 N N . GLU A 1 86 ? -2.316 -4.464 -17.922 1.00 90.12 86 GLU A N 1
ATOM 663 C CA . GLU A 1 86 ? -3.094 -3.334 -18.442 1.00 90.12 86 GLU A CA 1
ATOM 664 C C . GLU A 1 86 ? -4.252 -2.960 -17.510 1.00 90.12 86 GLU A C 1
ATOM 666 O O . GLU A 1 86 ? -4.582 -1.783 -17.359 1.00 90.12 86 GLU A O 1
ATOM 671 N N . GLN A 1 87 ? -4.839 -3.942 -16.821 1.00 90.50 87 GLN A N 1
ATOM 672 C CA . GLN A 1 87 ? -5.868 -3.684 -15.810 1.00 90.50 87 GLN A CA 1
ATOM 673 C C . GLN A 1 87 ? -5.271 -2.961 -14.602 1.00 90.50 87 GLN A C 1
ATOM 675 O O . GLN A 1 87 ? -5.860 -1.995 -14.117 1.00 90.50 87 GLN A O 1
ATOM 680 N N . ILE A 1 88 ? -4.079 -3.376 -14.159 1.00 92.81 88 ILE A N 1
ATOM 681 C CA 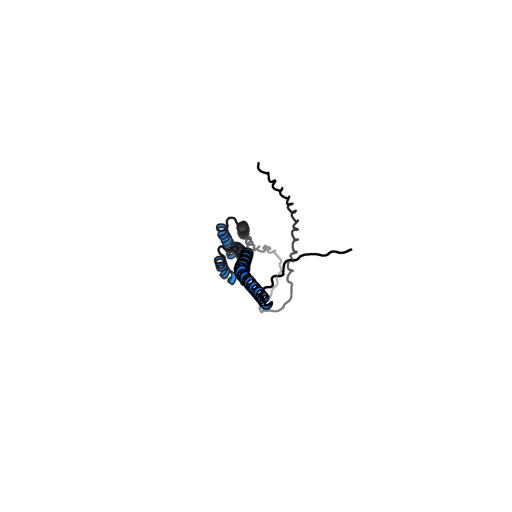. ILE A 1 88 ? -3.379 -2.750 -13.034 1.00 92.81 88 ILE A CA 1
ATOM 682 C C . ILE A 1 88 ? -3.017 -1.297 -13.376 1.00 92.81 88 ILE A C 1
ATOM 684 O O . ILE A 1 88 ? -3.335 -0.409 -12.584 1.00 92.81 88 ILE A O 1
ATOM 688 N N . ARG A 1 89 ? -2.464 -1.024 -14.573 1.00 91.38 89 ARG A N 1
ATOM 689 C CA . ARG A 1 89 ? -2.160 0.341 -15.071 1.00 91.38 89 ARG A CA 1
ATOM 690 C C . ARG A 1 89 ? -3.357 1.294 -14.994 1.00 91.38 89 ARG A C 1
ATOM 692 O O . ARG A 1 89 ? -3.186 2.468 -14.685 1.00 91.38 89 ARG A O 1
ATOM 699 N N . VAL A 1 90 ? -4.561 0.799 -15.285 1.00 92.50 90 VAL A N 1
ATOM 700 C CA . VAL A 1 90 ? -5.801 1.594 -15.246 1.00 92.50 90 VAL A CA 1
ATOM 701 C C . VAL A 1 90 ? -6.364 1.717 -13.824 1.00 92.50 90 VAL A C 1
ATOM 703 O O . VAL A 1 90 ? -6.971 2.736 -13.497 1.00 92.50 90 VAL A O 1
ATOM 706 N N . ALA A 1 91 ? -6.171 0.708 -12.971 1.00 92.31 91 ALA A N 1
ATOM 707 C CA . ALA A 1 91 ? -6.775 0.646 -11.641 1.00 92.31 91 ALA A CA 1
ATOM 708 C C . ALA A 1 91 ? -5.942 1.315 -10.531 1.00 92.31 91 ALA A C 1
ATOM 710 O O . ALA A 1 91 ? -6.519 1.938 -9.637 1.00 92.31 91 ALA A O 1
ATOM 711 N N . TYR A 1 92 ? -4.605 1.224 -10.565 1.00 93.00 92 TYR A N 1
ATOM 712 C CA . TYR A 1 92 ? -3.771 1.773 -9.487 1.00 93.00 92 TYR A CA 1
ATOM 713 C C . TYR A 1 92 ? -3.885 3.302 -9.298 1.00 93.00 92 TYR A C 1
ATOM 715 O O . TYR A 1 92 ? -3.821 3.730 -8.146 1.00 93.00 92 TYR A O 1
ATOM 723 N N . PRO A 1 93 ? -4.092 4.148 -10.335 1.00 93.88 93 PRO A N 1
ATOM 724 C CA . PRO A 1 93 ? -4.226 5.592 -10.128 1.00 93.88 93 PRO A CA 1
ATOM 725 C C . PRO A 1 93 ? -5.461 5.962 -9.299 1.00 93.88 93 PRO A C 1
ATOM 727 O O . PRO A 1 93 ? -5.395 6.865 -8.474 1.00 93.88 93 PRO A O 1
ATOM 730 N N . GLN A 1 94 ? -6.571 5.236 -9.471 1.00 93.25 94 GLN A N 1
ATOM 731 C CA . GLN A 1 94 ? -7.776 5.416 -8.652 1.00 93.25 94 GLN A CA 1
ATOM 732 C C . GLN A 1 94 ? -7.591 4.853 -7.241 1.00 93.25 94 GLN A C 1
ATOM 734 O O . GLN A 1 94 ? -7.994 5.495 -6.279 1.00 93.25 94 GLN A O 1
ATOM 739 N N . LEU A 1 95 ? -6.893 3.720 -7.092 1.00 93.25 95 LEU A N 1
ATOM 740 C CA . LEU A 1 95 ? -6.513 3.209 -5.771 1.00 93.25 95 LEU A CA 1
ATOM 741 C C . LEU A 1 95 ? -5.689 4.236 -4.972 1.00 93.25 95 LEU A C 1
ATOM 743 O O . LEU A 1 95 ? -5.908 4.357 -3.773 1.00 93.25 95 LEU A O 1
ATOM 747 N N . LEU A 1 96 ? -4.760 4.958 -5.612 1.00 93.50 96 LEU A N 1
ATOM 748 C CA . LEU A 1 96 ? -3.952 6.002 -4.965 1.00 93.50 96 LEU A CA 1
ATOM 749 C C . LEU A 1 96 ? -4.790 7.208 -4.501 1.00 93.50 96 LEU A C 1
ATOM 751 O O . LEU A 1 96 ? -4.498 7.766 -3.447 1.00 93.50 96 LEU A O 1
ATOM 755 N N . GLU A 1 97 ? -5.827 7.582 -5.255 1.00 94.31 97 GLU A N 1
ATOM 756 C CA . GLU A 1 97 ? -6.789 8.632 -4.882 1.00 94.31 97 GLU A CA 1
ATOM 757 C C . GLU A 1 97 ? -7.684 8.175 -3.710 1.00 94.31 97 GLU A C 1
ATOM 759 O O . GLU A 1 97 ? -7.834 8.890 -2.721 1.00 94.31 97 GLU A O 1
ATOM 764 N N . ASP A 1 98 ? -8.203 6.942 -3.757 1.00 92.81 98 ASP A N 1
ATOM 765 C CA . ASP A 1 98 ? -9.075 6.365 -2.719 1.00 92.81 98 ASP A CA 1
ATOM 766 C C . ASP A 1 98 ? -8.385 6.218 -1.345 1.00 92.81 98 ASP A C 1
ATOM 768 O O . ASP A 1 98 ? -9.026 6.360 -0.298 1.00 92.81 98 ASP A O 1
ATOM 772 N N . ILE A 1 99 ? -7.082 5.916 -1.331 1.00 92.69 99 ILE A N 1
ATOM 773 C CA . ILE A 1 99 ? -6.283 5.754 -0.102 1.00 92.69 99 ILE A CA 1
ATOM 774 C C . ILE A 1 99 ? -5.605 7.046 0.365 1.00 92.69 99 ILE A C 1
ATOM 776 O O . ILE A 1 99 ? -4.815 7.005 1.312 1.00 92.69 99 ILE A O 1
ATOM 780 N N . GLU A 1 100 ? -5.860 8.179 -0.283 1.00 92.50 100 GLU A N 1
ATOM 781 C CA . GLU A 1 100 ? -5.187 9.432 0.035 1.00 92.50 100 GLU A CA 1
ATOM 782 C C . GLU A 1 100 ? -5.403 9.839 1.510 1.00 92.50 100 GLU A C 1
ATOM 784 O O . GLU A 1 100 ? -6.525 9.928 2.012 1.00 92.50 100 GLU A O 1
ATOM 789 N N . GLY A 1 101 ? -4.310 10.076 2.241 1.00 86.81 101 GLY A N 1
ATOM 790 C CA . GLY A 1 101 ? -4.326 10.388 3.672 1.00 86.81 101 GLY A CA 1
ATOM 791 C C . GLY A 1 101 ? -4.571 9.187 4.598 1.00 86.81 101 GLY A C 1
ATOM 792 O O . GLY A 1 101 ? -4.612 9.367 5.819 1.00 86.81 101 GLY A O 1
ATOM 793 N N . GLN A 1 102 ? -4.714 7.970 4.064 1.00 88.94 102 GLN A N 1
ATOM 794 C CA . GLN A 1 102 ? -4.846 6.749 4.860 1.00 88.94 102 GLN A CA 1
ATOM 795 C C . GLN A 1 102 ? -3.493 6.265 5.389 1.00 88.94 102 GLN A C 1
ATOM 797 O O . GLN A 1 102 ? -2.444 6.445 4.775 1.00 88.94 102 GLN A O 1
ATOM 802 N N . ILE A 1 103 ? -3.514 5.526 6.503 1.00 85.31 103 ILE A N 1
ATOM 803 C CA . ILE A 1 103 ? -2.298 4.917 7.079 1.00 85.31 103 ILE A CA 1
ATOM 804 C C . ILE A 1 103 ? -1.619 3.902 6.136 1.00 85.31 103 ILE A C 1
ATOM 806 O O . ILE A 1 103 ? -0.441 3.594 6.299 1.00 85.31 103 ILE A O 1
ATOM 810 N N . VAL A 1 104 ? -2.359 3.394 5.146 1.00 91.56 104 VAL A N 1
ATOM 811 C CA . VAL A 1 104 ? -1.883 2.457 4.118 1.00 91.56 104 VAL A CA 1
ATOM 812 C C . VAL A 1 104 ? -1.295 3.133 2.874 1.00 91.56 104 VAL A C 1
ATOM 814 O O . VAL A 1 104 ? -0.703 2.429 2.060 1.00 91.56 104 VAL A O 1
ATOM 817 N N . GLU A 1 105 ? -1.427 4.459 2.711 1.00 92.62 105 GLU A N 1
ATOM 818 C CA . GLU A 1 105 ? -1.026 5.186 1.490 1.00 92.62 105 GLU A CA 1
ATOM 819 C C . GLU A 1 105 ? 0.429 4.870 1.107 1.00 92.62 105 GLU A C 1
ATOM 821 O O . GLU A 1 105 ? 0.715 4.454 -0.014 1.00 92.62 105 GLU A O 1
ATOM 826 N N . MET A 1 106 ? 1.341 4.940 2.083 1.00 91.62 106 MET A N 1
ATOM 827 C CA . MET A 1 106 ? 2.758 4.615 1.898 1.00 91.62 106 MET A CA 1
ATOM 828 C C . MET A 1 106 ? 2.987 3.162 1.448 1.00 91.62 106 MET A C 1
ATOM 830 O O . MET A 1 106 ? 3.805 2.922 0.565 1.00 91.62 106 MET A O 1
ATOM 834 N N . VAL A 1 107 ? 2.256 2.200 2.022 1.00 92.06 107 VAL A N 1
ATOM 835 C CA . VAL A 1 107 ? 2.383 0.766 1.699 1.00 92.06 107 VAL A CA 1
ATOM 836 C C . VAL A 1 107 ? 1.893 0.484 0.279 1.00 92.06 107 VAL A C 1
ATOM 838 O O . VAL A 1 107 ? 2.488 -0.321 -0.437 1.00 92.06 107 VAL A O 1
ATOM 841 N N . ALA A 1 108 ? 0.829 1.158 -0.157 1.00 94.31 108 ALA A N 1
ATOM 842 C CA . ALA A 1 108 ? 0.346 1.058 -1.527 1.00 94.31 108 ALA A CA 1
ATOM 843 C C . ALA A 1 108 ? 1.324 1.684 -2.523 1.00 94.31 108 ALA A C 1
ATOM 845 O O . ALA A 1 108 ? 1.676 1.023 -3.494 1.00 94.31 108 ALA A O 1
ATOM 846 N N . ILE A 1 109 ? 1.808 2.905 -2.263 1.00 95.25 109 ILE A N 1
ATOM 847 C CA . ILE A 1 109 ? 2.817 3.587 -3.091 1.00 95.25 109 ILE A CA 1
ATOM 848 C C . ILE A 1 109 ? 4.054 2.700 -3.263 1.00 95.25 109 ILE A C 1
ATOM 850 O O . ILE A 1 109 ? 4.511 2.492 -4.381 1.00 95.25 109 ILE A O 1
ATOM 854 N N . GLU A 1 110 ? 4.556 2.119 -2.172 1.00 93.81 110 GLU A N 1
ATOM 855 C CA . GLU A 1 110 ? 5.697 1.201 -2.166 1.00 93.81 110 GLU A CA 1
ATOM 856 C C . GLU A 1 110 ? 5.451 -0.047 -3.037 1.00 93.81 110 GLU A C 1
ATOM 858 O O . GLU A 1 110 ? 6.301 -0.439 -3.839 1.00 93.81 110 GLU A O 1
ATOM 863 N N . ARG A 1 111 ? 4.274 -0.672 -2.911 1.00 95.00 111 ARG A N 1
ATOM 864 C CA . ARG A 1 111 ? 3.896 -1.865 -3.686 1.00 95.00 111 ARG A CA 1
ATOM 865 C C . ARG A 1 111 ? 3.664 -1.557 -5.166 1.00 95.00 111 ARG A C 1
ATOM 867 O O . ARG A 1 111 ? 4.134 -2.314 -6.007 1.00 95.00 111 ARG A O 1
ATOM 874 N N . ILE A 1 112 ? 2.994 -0.448 -5.481 1.00 95.81 112 ILE A N 1
ATOM 875 C CA . ILE A 1 112 ? 2.752 0.024 -6.851 1.00 95.81 112 ILE A CA 1
ATOM 876 C C . ILE A 1 112 ? 4.078 0.397 -7.519 1.00 95.81 112 ILE A C 1
ATOM 878 O O . ILE A 1 112 ? 4.309 0.002 -8.657 1.00 95.81 112 ILE A O 1
ATOM 882 N N . ALA A 1 113 ? 4.978 1.091 -6.815 1.00 95.69 113 ALA A N 1
ATOM 883 C CA . ALA A 1 113 ? 6.290 1.448 -7.342 1.00 95.69 113 ALA A CA 1
ATOM 884 C C . ALA A 1 113 ? 7.129 0.206 -7.679 1.00 95.69 113 ALA A C 1
ATOM 886 O O . ALA A 1 113 ? 7.702 0.155 -8.764 1.00 95.69 113 ALA A O 1
ATOM 887 N N . ARG A 1 114 ? 7.160 -0.820 -6.809 1.00 94.81 114 ARG A N 1
ATOM 888 C CA . ARG A 1 114 ? 7.805 -2.104 -7.148 1.00 94.81 114 ARG A CA 1
ATOM 889 C C . ARG A 1 114 ? 7.121 -2.804 -8.317 1.00 94.81 114 ARG A C 1
ATOM 891 O O . ARG A 1 114 ? 7.800 -3.208 -9.245 1.00 94.81 114 ARG A O 1
ATOM 898 N N . TRP A 1 115 ? 5.792 -2.886 -8.317 1.00 95.38 115 TRP A N 1
ATOM 899 C CA . TRP A 1 115 ? 5.055 -3.536 -9.399 1.00 95.38 115 TRP A CA 1
ATOM 900 C C . TRP A 1 115 ? 5.310 -2.878 -10.769 1.00 95.38 115 TRP A C 1
ATOM 902 O O . TRP A 1 115 ? 5.506 -3.583 -11.758 1.00 95.38 115 TRP A O 1
ATOM 912 N N . LEU A 1 116 ? 5.360 -1.540 -10.820 1.00 94.75 116 LEU A N 1
ATOM 913 C CA . LEU A 1 116 ? 5.752 -0.765 -12.003 1.00 94.75 116 LEU A CA 1
ATOM 914 C C . LEU A 1 116 ? 7.203 -1.055 -12.412 1.00 94.75 116 LEU A C 1
ATOM 916 O O . LEU A 1 116 ? 7.490 -1.242 -13.591 1.00 94.75 116 LEU A O 1
ATOM 920 N N . TRP A 1 117 ? 8.114 -1.120 -11.441 1.00 94.44 117 TRP A N 1
ATOM 921 C CA . TRP A 1 117 ? 9.519 -1.445 -11.673 1.00 94.44 117 TRP A CA 1
ATOM 922 C C . TRP A 1 117 ? 9.707 -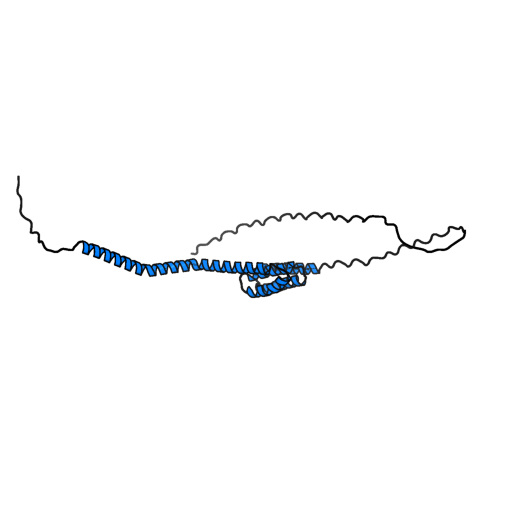2.849 -12.276 1.00 94.44 117 TRP A C 1
ATOM 924 O O . TRP A 1 117 ? 10.471 -3.018 -13.229 1.00 94.44 117 TRP A O 1
ATOM 934 N N . ASP A 1 118 ? 8.936 -3.824 -11.789 1.00 93.81 118 ASP A N 1
ATOM 935 C CA . ASP A 1 118 ? 8.931 -5.220 -12.241 1.00 93.81 118 ASP A CA 1
ATOM 936 C C . ASP A 1 118 ? 8.353 -5.412 -13.662 1.00 93.81 118 ASP A C 1
ATOM 938 O O . ASP A 1 118 ? 8.487 -6.495 -14.230 1.00 93.81 118 ASP A O 1
ATOM 942 N N . GLN A 1 119 ? 7.739 -4.386 -14.276 1.00 90.81 119 GLN A N 1
ATOM 943 C CA . GLN A 1 119 ? 7.278 -4.456 -15.677 1.00 90.81 119 GLN A CA 1
ATOM 944 C C . GLN A 1 119 ? 8.428 -4.419 -16.699 1.00 90.81 119 GLN A C 1
ATOM 946 O O . GLN A 1 119 ? 8.197 -4.643 -17.885 1.00 90.81 119 GLN A O 1
ATOM 951 N N . ASP A 1 120 ? 9.649 -4.097 -16.259 1.00 84.69 120 ASP A N 1
ATOM 952 C CA . ASP A 1 120 ? 10.886 -4.033 -17.054 1.00 84.69 120 ASP A CA 1
ATOM 953 C C . ASP A 1 120 ? 10.886 -3.050 -18.249 1.00 84.69 120 ASP A C 1
ATOM 955 O O . ASP A 1 120 ? 11.871 -2.957 -18.981 1.00 84.69 120 ASP A O 1
ATOM 959 N N . THR A 1 121 ? 9.828 -2.250 -18.434 1.00 89.81 121 THR A N 1
ATOM 960 C CA . THR A 1 121 ? 9.779 -1.202 -19.467 1.00 89.81 121 THR A CA 1
ATOM 961 C C . THR A 1 121 ? 10.334 0.126 -18.948 1.00 89.81 121 THR A C 1
ATOM 963 O O . THR A 1 121 ? 10.098 0.515 -17.802 1.00 89.81 121 THR A O 1
ATOM 966 N N . ASP A 1 122 ? 11.024 0.884 -19.806 1.00 90.88 122 ASP A N 1
ATOM 967 C CA . ASP A 1 122 ? 11.545 2.211 -19.441 1.00 90.88 122 ASP A CA 1
ATOM 968 C C . ASP A 1 122 ? 10.432 3.190 -19.037 1.00 90.88 122 ASP A C 1
ATOM 970 O O . ASP A 1 122 ? 10.622 4.018 -18.146 1.00 90.88 122 ASP A O 1
ATOM 974 N N . ALA A 1 123 ? 9.248 3.075 -19.648 1.00 91.38 123 ALA A N 1
ATOM 975 C CA . ALA A 1 123 ? 8.093 3.901 -19.310 1.00 91.38 123 ALA A CA 1
ATOM 976 C C . ALA A 1 123 ? 7.589 3.623 -17.883 1.00 91.38 123 ALA A C 1
ATOM 978 O O . ALA A 1 123 ? 7.276 4.560 -17.150 1.00 91.38 123 ALA A O 1
ATOM 979 N N . ASP A 1 124 ? 7.551 2.357 -17.467 1.00 93.25 124 ASP A N 1
ATOM 980 C CA . ASP A 1 124 ? 7.062 1.970 -16.140 1.00 93.25 124 ASP A CA 1
ATOM 981 C C . ASP A 1 124 ? 8.101 2.227 -15.049 1.00 93.25 124 ASP A C 1
ATOM 983 O O . ASP A 1 124 ? 7.760 2.752 -13.990 1.00 93.25 124 ASP A O 1
ATOM 987 N N . ARG A 1 125 ? 9.385 1.997 -15.346 1.00 93.62 125 ARG A N 1
ATOM 988 C CA . ARG A 1 125 ? 10.508 2.394 -14.484 1.00 93.62 125 ARG A CA 1
ATOM 989 C C . ARG A 1 125 ? 10.523 3.906 -14.226 1.00 93.62 125 ARG A C 1
ATOM 991 O O . ARG A 1 125 ? 10.693 4.331 -13.083 1.00 93.62 125 ARG A O 1
ATOM 998 N N . LEU A 1 126 ? 10.285 4.730 -15.253 1.00 94.50 126 LEU A N 1
ATOM 999 C CA . LEU A 1 126 ? 10.154 6.185 -15.099 1.00 94.50 126 LEU A CA 1
ATOM 1000 C C . LEU A 1 126 ? 8.908 6.586 -14.292 1.00 94.50 126 LEU A C 1
ATOM 1002 O O . LEU A 1 126 ? 8.994 7.496 -13.461 1.00 94.50 126 LEU A O 1
ATOM 1006 N N . GLN A 1 127 ? 7.770 5.912 -14.491 1.00 95.06 127 GLN A N 1
ATOM 1007 C CA . GLN A 1 127 ? 6.567 6.136 -13.680 1.00 95.06 127 GLN A CA 1
ATOM 1008 C C . GLN A 1 127 ? 6.787 5.765 -12.207 1.00 95.06 127 GLN A C 1
ATOM 1010 O O . GLN A 1 127 ? 6.403 6.541 -11.334 1.00 95.06 127 GLN A O 1
ATOM 1015 N N . ALA A 1 128 ? 7.464 4.650 -11.917 1.00 95.88 128 ALA A N 1
ATOM 1016 C CA . ALA A 1 128 ? 7.833 4.254 -10.557 1.00 95.88 128 ALA A CA 1
ATOM 1017 C C . ALA A 1 128 ? 8.711 5.315 -9.875 1.00 95.88 128 ALA A C 1
ATOM 1019 O O . ALA A 1 128 ? 8.449 5.698 -8.735 1.00 95.88 128 ALA A O 1
ATOM 1020 N N . ILE A 1 129 ? 9.716 5.842 -10.588 1.00 95.75 129 ILE A N 1
ATOM 1021 C CA . ILE A 1 129 ? 10.563 6.937 -10.097 1.00 95.75 129 ILE A CA 1
ATOM 1022 C C . ILE A 1 129 ? 9.715 8.187 -9.826 1.00 95.75 129 ILE A C 1
ATOM 1024 O O . ILE A 1 129 ? 9.793 8.733 -8.731 1.00 95.75 129 ILE A O 1
ATOM 1028 N N . THR A 1 130 ? 8.860 8.605 -10.763 1.00 96.25 130 THR A N 1
ATOM 1029 C CA . THR A 1 130 ? 8.017 9.809 -10.612 1.00 96.25 130 THR A CA 1
ATOM 1030 C C . THR A 1 130 ? 7.058 9.693 -9.421 1.00 96.25 130 THR A C 1
ATOM 1032 O O . THR A 1 130 ? 6.966 10.621 -8.620 1.00 96.25 130 THR A O 1
ATOM 1035 N N . LEU A 1 131 ? 6.416 8.533 -9.241 1.00 95.75 131 LEU A N 1
ATOM 1036 C CA . LEU A 1 131 ? 5.549 8.237 -8.096 1.00 95.75 131 LEU A CA 1
ATOM 1037 C C . LEU A 1 131 ? 6.311 8.323 -6.758 1.00 95.75 131 LEU A C 1
ATOM 1039 O O . LEU A 1 131 ? 5.804 8.861 -5.768 1.00 95.75 131 LEU A O 1
ATOM 1043 N N . LEU A 1 132 ? 7.551 7.830 -6.715 1.00 96.00 132 LEU A N 1
ATOM 1044 C CA . LEU A 1 132 ? 8.415 7.931 -5.536 1.00 96.00 132 LEU A CA 1
ATOM 1045 C C . LEU A 1 132 ? 8.936 9.365 -5.303 1.00 96.00 132 LEU A C 1
ATOM 1047 O O . LEU A 1 132 ? 9.098 9.780 -4.156 1.00 96.00 132 LEU A O 1
ATOM 1051 N N . GLU A 1 133 ? 9.154 10.162 -6.352 1.00 95.88 133 GLU A N 1
ATOM 1052 C CA . GLU A 1 133 ? 9.518 11.579 -6.217 1.00 95.88 133 GLU A CA 1
ATOM 1053 C C . GLU A 1 133 ? 8.368 12.438 -5.684 1.00 95.88 133 GLU A C 1
ATOM 1055 O O . GLU A 1 133 ? 8.592 13.273 -4.804 1.00 95.88 133 GLU A O 1
ATOM 1060 N N . GLU A 1 134 ? 7.152 12.226 -6.187 1.00 95.00 134 GLU A N 1
ATOM 1061 C CA . GLU A 1 134 ? 5.945 12.916 -5.731 1.00 95.00 134 GLU A CA 1
ATOM 1062 C C . GLU A 1 134 ? 5.630 12.565 -4.273 1.00 95.00 134 GLU A C 1
ATOM 1064 O O . GLU A 1 134 ? 5.503 13.451 -3.423 1.00 95.00 134 GLU A O 1
ATOM 1069 N N . SER A 1 135 ? 5.613 11.271 -3.947 1.00 94.12 135 SER A N 1
ATOM 1070 C CA . SER A 1 135 ? 5.360 10.805 -2.581 1.00 94.12 135 SER A CA 1
ATOM 1071 C C . SER A 1 135 ? 6.443 11.231 -1.584 1.00 94.12 135 SER A C 1
ATOM 1073 O O . SER A 1 135 ? 6.113 11.520 -0.435 1.00 94.12 135 SER A O 1
ATOM 1075 N N . ARG A 1 136 ? 7.710 11.395 -1.995 1.00 94.19 136 ARG A N 1
ATOM 1076 C CA . ARG A 1 136 ? 8.763 11.996 -1.149 1.00 94.19 136 ARG A CA 1
ATOM 1077 C C . ARG A 1 136 ? 8.442 13.442 -0.759 1.00 94.19 136 ARG A C 1
ATOM 1079 O O . ARG A 1 136 ? 8.745 13.840 0.361 1.00 94.19 136 ARG A O 1
ATOM 1086 N N . ASN A 1 137 ? 7.830 14.230 -1.646 1.00 92.25 137 ASN A N 1
ATOM 1087 C CA . ASN A 1 137 ? 7.436 15.608 -1.321 1.00 92.25 137 ASN A CA 1
ATOM 1088 C C . ASN A 1 137 ? 6.307 15.641 -0.277 1.00 92.25 137 ASN A C 1
ATOM 1090 O O . ASN A 1 137 ? 6.245 16.564 0.534 1.00 92.25 137 ASN A O 1
ATOM 1094 N N . ARG A 1 138 ? 5.436 14.623 -0.287 1.00 89.88 138 ARG A N 1
ATOM 1095 C CA . ARG A 1 138 ? 4.349 14.434 0.683 1.00 89.88 138 ARG A CA 1
ATOM 1096 C C . ARG A 1 138 ? 4.830 13.861 2.020 1.00 89.88 138 ARG A C 1
ATOM 1098 O O . ARG A 1 138 ? 4.336 14.257 3.072 1.00 89.88 138 ARG A O 1
ATOM 1105 N N . PHE A 1 139 ? 5.803 12.954 1.976 1.00 92.44 139 PHE A N 1
ATOM 1106 C CA . PHE A 1 139 ? 6.335 12.208 3.117 1.00 92.44 139 PHE A CA 1
ATOM 1107 C C . PHE A 1 139 ? 7.860 12.399 3.252 1.00 92.44 139 PHE A C 1
ATOM 1109 O O . PHE A 1 139 ? 8.614 11.434 3.093 1.00 92.44 139 PHE A O 1
ATOM 1116 N N . PRO A 1 140 ? 8.343 13.620 3.561 1.00 89.38 140 PRO A N 1
ATOM 1117 C CA . PRO A 1 140 ? 9.776 13.936 3.567 1.00 89.38 140 PRO A CA 1
ATOM 1118 C C . PRO A 1 140 ? 10.579 13.141 4.608 1.00 89.38 140 PRO A C 1
ATOM 1120 O O . PRO A 1 140 ? 11.757 12.869 4.391 1.00 89.38 140 PRO A O 1
ATOM 1123 N N . ASP A 1 141 ? 9.940 12.728 5.705 1.00 91.06 141 ASP A N 1
ATOM 1124 C CA . ASP A 1 141 ? 10.557 11.925 6.768 1.00 91.06 141 ASP A CA 1
ATOM 1125 C C . ASP A 1 141 ? 10.569 10.409 6.461 1.00 91.06 141 ASP A C 1
ATOM 1127 O O . ASP A 1 141 ? 11.085 9.614 7.251 1.00 91.06 141 ASP A O 1
ATOM 1131 N N . SER A 1 142 ? 9.998 9.969 5.328 1.00 90.50 142 SER A N 1
ATOM 1132 C CA . SER A 1 142 ? 9.947 8.549 4.964 1.00 90.50 142 SER A CA 1
ATOM 1133 C C . SER A 1 142 ? 11.277 8.058 4.396 1.00 90.50 142 SER A C 1
ATOM 1135 O O . SER A 1 142 ? 11.586 8.222 3.212 1.00 90.50 142 SER A O 1
ATOM 1137 N N . TYR A 1 143 ? 12.044 7.372 5.245 1.00 90.50 143 TYR A N 1
ATOM 1138 C CA . TYR A 1 143 ? 13.276 6.692 4.844 1.00 90.50 143 TYR A CA 1
ATOM 1139 C C . TYR A 1 143 ? 13.049 5.685 3.702 1.00 90.50 143 TYR A C 1
ATOM 1141 O O . TYR A 1 143 ? 13.852 5.643 2.775 1.00 90.50 143 TYR A O 1
ATOM 1149 N N . LEU A 1 144 ? 11.940 4.930 3.733 1.00 91.56 144 LEU A N 1
ATOM 1150 C CA . LEU A 1 144 ? 11.612 3.900 2.734 1.00 91.56 144 LEU A CA 1
ATOM 1151 C C . LEU A 1 144 ? 11.428 4.483 1.328 1.00 91.56 144 LEU A C 1
ATOM 1153 O O . LEU A 1 144 ? 12.004 3.972 0.368 1.00 91.56 144 LEU A O 1
ATOM 1157 N N . ILE A 1 145 ? 10.667 5.575 1.201 1.00 94.06 145 ILE A N 1
ATOM 1158 C CA . ILE A 1 145 ? 10.468 6.246 -0.093 1.00 94.06 145 ILE A CA 1
ATOM 1159 C C . ILE A 1 145 ? 11.808 6.800 -0.598 1.00 94.06 145 ILE A C 1
ATOM 1161 O O . ILE A 1 145 ? 12.146 6.628 -1.768 1.00 94.06 145 ILE A O 1
ATOM 1165 N N . GLY A 1 146 ? 12.608 7.397 0.294 1.00 93.81 146 GLY A N 1
ATOM 1166 C CA . GLY A 1 146 ? 13.956 7.868 -0.028 1.00 93.81 146 GLY A CA 1
ATOM 1167 C C . GLY A 1 146 ? 14.886 6.757 -0.531 1.00 93.81 146 GLY A C 1
ATOM 1168 O O . GLY A 1 146 ? 15.573 6.956 -1.534 1.00 93.81 146 GLY A O 1
ATOM 1169 N N . SER A 1 147 ? 14.889 5.586 0.119 1.00 94.25 147 SER A N 1
ATOM 1170 C CA . SER A 1 147 ? 15.731 4.454 -0.281 1.00 94.25 147 SER A CA 1
ATOM 1171 C C . SER A 1 147 ? 15.305 3.851 -1.619 1.00 94.25 147 SER A C 1
ATOM 1173 O O . SER A 1 147 ? 16.163 3.690 -2.485 1.00 94.25 147 SER A O 1
ATOM 1175 N N . TYR A 1 148 ? 14.006 3.596 -1.834 1.00 94.56 148 TYR A N 1
ATOM 1176 C CA . TYR A 1 148 ? 13.528 3.043 -3.109 1.00 94.56 148 TYR A CA 1
ATOM 1177 C C . TYR A 1 148 ? 13.762 4.001 -4.270 1.00 94.56 148 TYR A C 1
ATOM 1179 O O . TYR A 1 148 ? 14.224 3.584 -5.328 1.00 94.56 148 TYR A O 1
ATOM 1187 N N . LEU A 1 149 ? 13.529 5.299 -4.065 1.00 95.75 149 LEU A N 1
ATOM 1188 C CA . LEU A 1 149 ? 13.789 6.298 -5.093 1.00 95.75 149 LEU A CA 1
ATOM 1189 C C . LEU A 1 149 ? 15.266 6.329 -5.506 1.00 95.75 149 LEU A C 1
ATOM 1191 O O . LEU A 1 149 ? 15.576 6.436 -6.692 1.00 95.75 149 LEU A O 1
ATOM 1195 N N . GLN A 1 150 ? 16.181 6.245 -4.537 1.00 95.62 150 GLN A N 1
ATOM 1196 C CA . GLN A 1 150 ? 17.612 6.232 -4.822 1.00 95.62 150 GLN A CA 1
ATOM 1197 C C . GLN A 1 150 ? 18.035 4.941 -5.537 1.00 95.62 150 GLN A C 1
ATOM 1199 O O . GLN A 1 150 ? 18.743 5.016 -6.540 1.00 95.62 150 GLN A O 1
ATOM 1204 N N . GLU A 1 151 ? 17.573 3.780 -5.069 1.00 95.00 151 GLU A N 1
ATOM 1205 C CA . GLU A 1 151 ? 17.831 2.475 -5.690 1.00 95.00 151 GLU A CA 1
ATOM 1206 C C . GLU A 1 151 ? 17.346 2.432 -7.146 1.00 95.00 151 GLU A C 1
ATOM 1208 O O . GLU A 1 151 ? 18.118 2.112 -8.055 1.00 95.00 151 GLU A O 1
ATOM 1213 N N . PHE A 1 152 ? 16.094 2.828 -7.384 1.00 95.00 152 PHE A N 1
ATOM 1214 C CA . PHE A 1 152 ? 15.476 2.821 -8.708 1.00 95.00 152 PHE A CA 1
ATOM 1215 C C . PHE A 1 152 ? 16.185 3.801 -9.641 1.00 95.00 152 PHE A C 1
ATOM 1217 O O . PHE A 1 152 ? 16.576 3.434 -10.748 1.00 95.00 152 PHE A O 1
ATOM 1224 N N . ARG A 1 153 ? 16.454 5.030 -9.184 1.00 94.25 153 ARG A N 1
ATOM 1225 C CA . ARG A 1 153 ? 17.168 6.016 -10.001 1.00 94.25 153 ARG A CA 1
ATOM 1226 C C . ARG A 1 153 ? 18.583 5.555 -10.363 1.00 94.25 153 ARG A C 1
ATOM 1228 O O . ARG A 1 153 ? 18.957 5.647 -11.529 1.00 94.25 153 ARG A O 1
ATOM 1235 N N . THR A 1 154 ? 19.364 5.047 -9.408 1.00 93.69 154 THR A N 1
ATOM 1236 C CA . THR A 1 154 ? 20.727 4.558 -9.684 1.00 93.69 154 THR A CA 1
ATOM 1237 C C . THR A 1 154 ? 20.713 3.354 -10.625 1.00 93.69 154 THR A C 1
ATOM 1239 O O . THR A 1 154 ? 21.548 3.277 -11.527 1.00 93.69 154 THR A O 1
ATOM 1242 N N . THR A 1 155 ? 19.746 2.446 -10.477 1.00 91.25 155 THR A N 1
ATOM 1243 C CA . THR A 1 155 ? 19.602 1.285 -11.367 1.00 91.25 155 THR A CA 1
ATOM 1244 C C . THR A 1 155 ? 19.208 1.714 -12.783 1.00 91.25 155 THR A C 1
ATOM 1246 O O . THR A 1 155 ? 19.813 1.253 -13.751 1.00 91.25 155 THR A O 1
ATOM 1249 N N . TYR A 1 156 ? 18.278 2.666 -12.917 1.00 90.38 156 TYR A N 1
ATOM 1250 C CA . TYR A 1 156 ? 17.879 3.242 -14.204 1.00 90.38 156 TYR A CA 1
ATOM 1251 C C . TYR A 1 156 ? 19.054 3.938 -14.911 1.00 90.38 156 TYR A C 1
ATOM 1253 O O . TYR A 1 156 ? 19.374 3.599 -16.051 1.00 90.38 156 TYR A O 1
ATOM 1261 N N . GLU A 1 157 ? 19.765 4.838 -14.222 1.00 88.69 157 GLU A N 1
ATOM 1262 C CA . GLU A 1 157 ? 20.945 5.529 -14.767 1.00 88.69 157 GLU A CA 1
ATOM 1263 C C . GLU A 1 157 ? 22.058 4.546 -15.172 1.00 88.69 157 GLU A C 1
ATOM 1265 O O . GLU A 1 157 ? 22.697 4.730 -16.208 1.00 88.69 157 GLU A O 1
ATOM 1270 N N . THR A 1 158 ? 22.250 3.465 -14.409 1.00 88.06 158 THR A N 1
ATOM 1271 C CA . THR A 1 158 ? 23.217 2.405 -14.743 1.00 88.06 158 THR A CA 1
ATOM 1272 C C . THR A 1 158 ? 22.793 1.624 -15.989 1.00 88.06 158 THR A C 1
ATOM 1274 O O . THR A 1 158 ? 23.637 1.332 -16.837 1.00 88.06 158 THR A O 1
ATOM 1277 N N . SER A 1 159 ? 21.496 1.330 -16.148 1.00 83.44 159 SER A N 1
ATOM 1278 C CA . SER A 1 159 ? 20.979 0.600 -17.316 1.00 83.44 159 SER A CA 1
ATOM 1279 C C . SER A 1 159 ? 21.171 1.366 -18.634 1.00 83.44 159 SER A C 1
ATOM 1281 O O . SER A 1 159 ? 21.513 0.764 -19.649 1.00 83.44 159 SER A O 1
ATOM 1283 N N . LEU A 1 160 ? 21.074 2.701 -18.601 1.00 79.00 160 LEU A N 1
ATOM 1284 C CA . LEU A 1 160 ? 21.343 3.574 -19.751 1.00 79.00 160 LEU A CA 1
ATOM 1285 C C . LEU A 1 160 ? 22.838 3.663 -20.117 1.00 79.00 160 LEU A C 1
ATOM 1287 O O . LEU A 1 160 ? 23.178 4.072 -21.226 1.00 79.00 160 LEU A O 1
ATOM 1291 N N . GLY A 1 161 ? 23.740 3.311 -19.195 1.00 65.25 161 GLY A N 1
ATOM 1292 C CA . GLY A 1 161 ? 25.188 3.452 -19.372 1.00 65.25 161 GLY A CA 1
ATOM 1293 C C . GLY A 1 161 ? 25.855 2.359 -20.214 1.00 65.25 161 GLY A C 1
ATOM 1294 O O . GLY A 1 161 ? 26.993 2.545 -20.650 1.00 65.25 161 GLY A O 1
ATOM 1295 N N . PHE A 1 162 ? 25.184 1.227 -20.458 1.00 62.22 162 PHE A N 1
ATOM 1296 C CA . PHE A 1 162 ? 25.764 0.084 -21.170 1.00 62.22 162 PHE A CA 1
ATOM 1297 C C . PHE A 1 162 ? 25.328 0.034 -22.642 1.00 62.22 162 PHE A C 1
ATOM 1299 O O . PHE A 1 162 ? 24.434 -0.715 -23.033 1.00 62.22 162 PHE A O 1
ATOM 1306 N N . VAL A 1 163 ? 26.008 0.808 -23.490 1.00 61.16 163 VAL A N 1
ATOM 1307 C CA . VAL A 1 163 ? 25.920 0.636 -24.948 1.00 61.16 163 VAL A CA 1
ATOM 1308 C C . VAL A 1 163 ? 26.886 -0.471 -25.363 1.00 61.16 163 VAL A C 1
ATOM 1310 O O . VAL A 1 163 ? 28.103 -0.281 -25.324 1.00 61.16 163 VAL A O 1
ATOM 1313 N N . LEU A 1 164 ? 26.357 -1.623 -25.784 1.00 65.25 164 LEU A N 1
ATOM 1314 C CA . LEU A 1 164 ? 27.174 -2.650 -26.431 1.00 65.25 164 LEU A CA 1
ATOM 1315 C C . LEU A 1 164 ? 27.731 -2.055 -27.741 1.00 65.25 164 LEU A C 1
ATOM 1317 O O . LEU A 1 164 ? 26.936 -1.581 -28.557 1.00 65.25 164 LEU A O 1
ATOM 1321 N N . PRO A 1 165 ? 29.061 -2.026 -27.960 1.00 72.50 165 PRO A N 1
ATOM 1322 C CA . PRO A 1 165 ? 29.620 -1.450 -29.176 1.00 72.50 165 PRO A CA 1
ATOM 1323 C C . PRO A 1 165 ? 29.104 -2.217 -30.394 1.00 72.50 165 PRO A C 1
ATOM 1325 O O . PRO A 1 165 ? 29.096 -3.451 -30.392 1.00 72.50 165 PRO A O 1
ATOM 1328 N N . GLU A 1 166 ? 28.691 -1.485 -31.432 1.00 73.56 166 GLU A N 1
ATOM 1329 C CA . GLU A 1 166 ? 28.277 -2.082 -32.702 1.00 73.56 166 GLU A CA 1
ATOM 1330 C C . GLU A 1 166 ? 29.397 -3.019 -33.191 1.00 73.56 166 GLU A C 1
ATOM 1332 O O . GLU A 1 166 ? 30.562 -2.595 -33.232 1.00 73.56 166 GLU A O 1
ATOM 1337 N N . PRO A 1 167 ? 29.100 -4.296 -33.506 1.00 78.00 167 PRO A N 1
ATOM 1338 C CA . PRO A 1 167 ? 30.125 -5.213 -33.977 1.00 78.00 167 PRO A CA 1
ATOM 1339 C C . PRO A 1 167 ? 30.765 -4.608 -35.231 1.00 78.00 167 PRO A C 1
ATOM 1341 O O . PRO A 1 167 ? 30.035 -4.167 -36.123 1.00 78.00 167 PRO A O 1
ATOM 1344 N N . PRO A 1 168 ? 32.109 -4.552 -35.321 1.00 77.06 168 PRO A N 1
ATOM 1345 C CA . PRO A 1 168 ? 32.764 -3.918 -36.454 1.00 77.06 168 PRO A CA 1
ATOM 1346 C C . PRO A 1 168 ? 32.261 -4.567 -37.750 1.00 77.06 168 PRO A C 1
ATOM 1348 O O . PRO A 1 168 ? 32.148 -5.798 -37.795 1.00 77.06 168 PRO A O 1
ATOM 1351 N N . PRO A 1 169 ? 31.951 -3.773 -38.795 1.00 78.69 169 PRO A N 1
ATOM 1352 C CA . PRO A 1 169 ? 31.397 -4.306 -40.031 1.00 78.69 169 PRO A CA 1
ATOM 1353 C C . PRO A 1 169 ? 32.315 -5.416 -40.551 1.00 78.69 169 PRO A C 1
ATOM 1355 O O . PRO A 1 169 ? 33.540 -5.251 -40.494 1.00 78.69 169 PRO A O 1
ATOM 1358 N N . PRO A 1 170 ? 31.760 -6.548 -41.029 1.00 76.44 170 PRO A N 1
ATOM 1359 C CA . PRO A 1 170 ? 32.547 -7.723 -41.366 1.00 76.44 170 PRO A CA 1
ATOM 1360 C C . PRO A 1 170 ? 33.634 -7.338 -42.364 1.00 76.44 170 PRO A C 1
ATOM 1362 O O . PRO A 1 170 ? 33.354 -6.961 -43.505 1.00 76.44 170 PRO A O 1
ATOM 1365 N N . VAL A 1 171 ? 34.887 -7.405 -41.909 1.00 74.44 171 VAL A N 1
ATOM 1366 C CA . VAL A 1 171 ? 36.044 -7.081 -42.735 1.00 74.44 171 VAL A CA 1
ATOM 1367 C C . VAL A 1 171 ? 36.146 -8.167 -43.794 1.00 74.44 171 VAL A C 1
ATOM 1369 O O . VAL A 1 171 ? 36.665 -9.253 -43.541 1.00 74.44 171 VAL A O 1
ATOM 1372 N N . PHE A 1 172 ? 35.632 -7.874 -44.987 1.00 66.25 172 PHE A N 1
ATOM 1373 C CA . PHE A 1 172 ? 35.859 -8.684 -46.173 1.00 66.25 172 PHE A CA 1
ATOM 1374 C C . PHE A 1 172 ? 37.357 -8.667 -46.477 1.00 66.25 172 PHE A C 1
ATOM 1376 O O . PHE A 1 172 ? 37.855 -7.770 -47.153 1.00 66.25 172 PHE A O 1
ATOM 1383 N N . ILE A 1 173 ? 38.079 -9.660 -45.957 1.00 70.12 173 ILE A N 1
ATOM 1384 C CA . ILE A 1 173 ? 39.451 -9.945 -46.363 1.00 70.12 173 ILE A CA 1
ATOM 1385 C C . ILE A 1 173 ? 39.354 -10.472 -47.801 1.00 70.12 173 ILE A C 1
ATOM 1387 O O . ILE A 1 173 ? 38.832 -11.575 -47.993 1.00 70.12 173 ILE A O 1
ATOM 1391 N N . PRO A 1 174 ? 39.801 -9.724 -48.829 1.00 64.62 174 PRO A N 1
ATOM 1392 C CA . PRO A 1 174 ? 39.844 -10.276 -50.172 1.00 64.62 174 PRO A CA 1
ATOM 1393 C C . PRO A 1 174 ? 40.813 -11.466 -50.158 1.00 64.62 174 PRO A C 1
ATOM 1395 O O . PRO A 1 174 ? 41.887 -11.357 -49.555 1.00 64.62 174 PRO A O 1
ATOM 1398 N N . PRO A 1 175 ? 40.476 -12.602 -50.795 1.00 61.81 175 PRO A N 1
ATOM 1399 C CA . PRO A 1 175 ? 41.408 -13.715 -50.882 1.00 61.81 175 PRO A CA 1
ATOM 1400 C C . PRO A 1 175 ? 42.702 -13.220 -51.529 1.00 61.81 175 PRO A C 1
ATOM 1402 O O . PRO A 1 175 ? 42.665 -12.557 -52.570 1.00 61.81 175 PRO A O 1
ATOM 1405 N N . LEU A 1 176 ? 43.843 -13.523 -50.900 1.00 51.38 176 LEU A N 1
ATOM 1406 C CA . LEU A 1 176 ? 45.151 -13.203 -51.463 1.00 51.38 176 LEU A CA 1
ATOM 1407 C C . LEU A 1 176 ? 45.215 -13.774 -52.877 1.00 51.38 176 LEU A C 1
ATOM 1409 O O . LEU A 1 176 ? 45.086 -14.984 -53.071 1.00 51.38 176 LEU A O 1
ATOM 1413 N N . LEU A 1 177 ? 45.396 -12.888 -53.855 1.00 48.22 177 LEU A N 1
ATOM 1414 C CA . LEU A 1 177 ? 45.461 -13.264 -55.256 1.00 48.22 177 LEU A CA 1
ATOM 1415 C C . LEU A 1 177 ? 46.746 -14.073 -55.463 1.00 48.22 177 LEU A C 1
ATOM 1417 O O . LEU A 1 177 ? 47.831 -13.507 -55.606 1.00 48.22 177 LEU A O 1
ATOM 1421 N N . VAL A 1 178 ? 46.633 -15.402 -55.420 1.00 53.28 178 VAL A N 1
ATOM 1422 C CA . VAL A 1 178 ? 47.743 -16.304 -55.730 1.00 53.28 178 VAL A CA 1
ATOM 1423 C C . VAL A 1 178 ? 48.165 -16.003 -57.162 1.00 53.28 178 VAL A C 1
ATOM 1425 O O . VAL A 1 178 ? 47.393 -16.199 -58.101 1.00 53.28 178 VAL A O 1
ATOM 1428 N N . ALA A 1 179 ? 49.376 -15.468 -57.317 1.00 48.84 179 ALA A N 1
ATOM 1429 C CA . ALA A 1 179 ? 49.909 -15.116 -58.622 1.00 48.84 179 ALA A CA 1
ATOM 1430 C C . ALA A 1 179 ? 49.941 -16.365 -59.525 1.00 48.84 179 ALA A C 1
ATOM 1432 O O . ALA A 1 179 ? 50.333 -17.439 -59.056 1.00 48.84 179 ALA A O 1
ATOM 1433 N N . PRO A 1 180 ? 49.543 -16.256 -60.806 1.00 45.31 180 PRO A N 1
ATOM 1434 C CA . PRO A 1 180 ? 49.523 -17.402 -61.702 1.00 45.31 180 PRO A CA 1
ATOM 1435 C C . PRO A 1 180 ? 50.954 -17.880 -61.958 1.00 45.31 180 PRO A C 1
ATOM 1437 O O . PRO A 1 180 ? 51.746 -17.192 -62.605 1.00 45.31 180 PRO A O 1
ATOM 1440 N N . GLN A 1 181 ? 51.281 -19.072 -61.455 1.00 42.91 181 GLN A N 1
ATOM 1441 C CA . GLN A 1 181 ? 52.536 -19.739 -61.785 1.00 42.91 181 GLN A CA 1
ATOM 1442 C C . GLN A 1 181 ? 52.534 -20.111 -63.269 1.00 42.91 181 GLN A C 1
ATOM 1444 O O . GLN A 1 181 ? 51.618 -20.758 -63.775 1.00 42.91 181 GLN A O 1
ATOM 1449 N N . LEU A 1 182 ? 53.565 -19.640 -63.962 1.00 39.16 182 LEU A N 1
ATOM 1450 C CA . LEU A 1 182 ? 53.707 -19.710 -65.410 1.00 39.16 182 LEU A CA 1
ATOM 1451 C C . LEU A 1 182 ? 54.344 -21.042 -65.850 1.00 39.16 182 LEU A C 1
ATOM 1453 O O . LEU A 1 182 ? 55.247 -21.547 -65.192 1.00 39.16 182 LEU A O 1
ATOM 1457 N N . VAL A 1 183 ? 53.944 -21.495 -67.044 1.00 38.59 183 VAL A N 1
ATOM 1458 C CA . VAL A 1 183 ? 54.565 -22.544 -67.882 1.00 38.59 183 VAL A CA 1
ATOM 1459 C C . VAL A 1 183 ? 54.301 -24.010 -67.495 1.00 38.59 183 VAL A C 1
ATOM 1461 O O . VAL A 1 183 ? 54.950 -24.600 -66.637 1.00 38.59 183 VAL A O 1
ATOM 1464 N N . GLY A 1 184 ? 53.441 -24.631 -68.306 1.00 35.12 184 GLY A N 1
ATOM 1465 C CA . GLY A 1 184 ? 53.468 -26.048 -68.666 1.00 35.12 184 GLY A CA 1
ATOM 1466 C C . GLY A 1 184 ? 53.071 -26.157 -70.141 1.00 35.12 184 GLY A C 1
ATOM 1467 O O . GLY A 1 184 ? 51.907 -25.956 -70.471 1.00 35.12 184 GLY A O 1
ATOM 1468 N N . ASP A 1 185 ? 54.050 -26.356 -71.024 1.00 34.53 185 ASP A N 1
ATOM 1469 C CA . ASP A 1 185 ? 53.877 -26.367 -72.487 1.00 34.53 185 ASP A CA 1
ATOM 1470 C C . ASP A 1 185 ? 53.383 -27.743 -72.983 1.00 34.53 185 ASP A C 1
ATOM 1472 O O . ASP A 1 185 ? 53.753 -28.769 -72.407 1.00 34.53 185 ASP A O 1
ATOM 1476 N N . GLY A 1 186 ? 52.562 -27.783 -74.040 1.00 31.94 186 GLY A N 1
ATOM 1477 C CA . GLY A 1 186 ? 52.068 -29.037 -74.627 1.00 31.94 186 GLY A CA 1
ATOM 1478 C C . GLY A 1 186 ? 50.683 -28.931 -75.286 1.00 31.94 186 GLY A C 1
ATOM 1479 O O . GLY A 1 186 ? 49.680 -28.929 -74.572 1.00 31.94 186 GLY A O 1
ATOM 1480 N N . PRO A 1 187 ? 50.591 -28.868 -76.628 1.00 52.22 187 PRO A N 1
ATOM 1481 C CA . PRO A 1 187 ? 49.319 -28.766 -77.342 1.00 52.22 187 PRO A CA 1
ATOM 1482 C C . PRO A 1 187 ? 48.819 -30.122 -77.870 1.00 52.22 187 PRO A C 1
ATOM 1484 O O . PRO A 1 187 ? 49.563 -30.825 -78.550 1.00 52.22 187 PRO A O 1
ATOM 1487 N N . ASP A 1 188 ? 47.531 -30.424 -77.685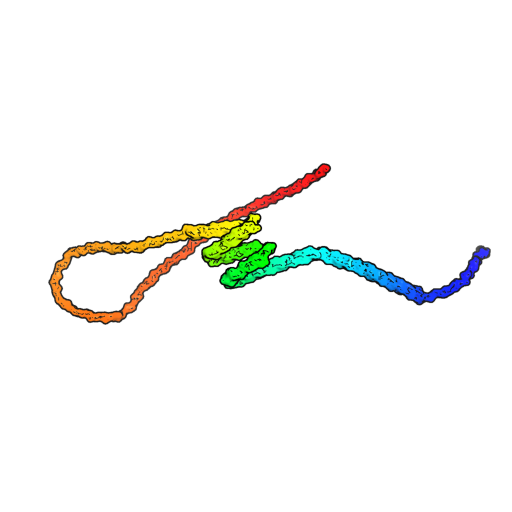 1.00 32.09 188 ASP A N 1
ATOM 1488 C CA . ASP A 1 188 ? 46.744 -31.137 -78.703 1.00 32.09 188 ASP A CA 1
ATOM 1489 C C . ASP A 1 188 ? 45.249 -30.768 -78.612 1.00 32.09 188 ASP A C 1
ATOM 1491 O O . ASP A 1 188 ? 44.790 -30.192 -77.623 1.00 32.09 188 ASP A O 1
ATOM 1495 N N . ALA A 1 189 ? 44.511 -31.011 -79.692 1.00 31.48 189 ALA A N 1
ATOM 1496 C CA . ALA A 1 189 ? 43.220 -30.398 -79.983 1.00 31.48 189 ALA A CA 1
ATOM 1497 C C . ALA A 1 189 ? 41.998 -31.305 -79.729 1.00 31.48 189 ALA A C 1
ATOM 1499 O O . ALA A 1 189 ? 42.122 -32.519 -79.588 1.00 31.48 189 ALA A O 1
ATOM 1500 N N . THR A 1 190 ? 40.809 -30.695 -79.884 1.00 29.77 190 THR A N 1
ATOM 1501 C CA . THR A 1 190 ? 39.584 -31.254 -80.523 1.00 29.77 190 THR A CA 1
ATOM 1502 C C . THR A 1 190 ? 38.335 -31.338 -79.631 1.00 29.77 190 THR A C 1
ATOM 1504 O O . THR A 1 190 ? 38.335 -32.059 -78.643 1.00 29.77 190 THR A O 1
ATOM 1507 N N . SER A 1 191 ? 37.246 -30.704 -80.111 1.00 35.19 191 SER A N 1
ATOM 1508 C CA . SER A 1 191 ? 35.819 -30.988 -79.818 1.00 35.19 191 SER A CA 1
ATOM 1509 C C . SER A 1 191 ? 35.318 -30.889 -78.362 1.00 35.19 191 SER A C 1
ATOM 1511 O O . SER A 1 191 ? 36.061 -31.011 -77.404 1.00 35.19 191 SER A O 1
ATOM 1513 N N . GLU A 1 192 ? 34.024 -30.723 -78.084 1.00 34.50 192 GLU A N 1
ATOM 1514 C CA . GLU A 1 192 ? 32.907 -30.045 -78.766 1.00 34.50 192 GLU A CA 1
ATOM 1515 C C . GLU A 1 192 ? 31.768 -29.939 -77.726 1.00 34.50 192 GLU A C 1
ATOM 1517 O O . GLU A 1 192 ? 31.738 -30.721 -76.785 1.00 34.50 192 GLU A O 1
ATOM 1522 N N . ASN A 1 193 ? 30.809 -29.033 -77.930 1.00 36.16 193 ASN A N 1
ATOM 1523 C CA . ASN A 1 193 ? 29.378 -29.245 -77.648 1.00 36.16 193 ASN A CA 1
ATOM 1524 C C . ASN A 1 193 ? 28.944 -29.979 -76.343 1.00 36.16 193 ASN A C 1
ATOM 1526 O O . ASN A 1 193 ? 29.033 -31.201 -76.243 1.00 36.16 193 ASN A O 1
ATOM 1530 N N . LYS A 1 194 ? 28.215 -29.267 -75.465 1.00 31.80 194 LYS A N 1
ATOM 1531 C CA . LYS A 1 194 ? 26.748 -29.447 -75.268 1.00 31.80 194 LYS A CA 1
ATOM 1532 C C . LYS A 1 194 ? 26.294 -29.181 -73.826 1.00 31.80 194 LYS A C 1
ATOM 1534 O O . LYS A 1 194 ? 26.820 -29.743 -72.875 1.00 31.80 194 LYS A O 1
ATOM 1539 N N . ALA A 1 195 ? 25.252 -28.366 -73.679 1.00 38.88 195 ALA A N 1
ATOM 1540 C CA . ALA A 1 195 ? 24.540 -28.180 -72.414 1.00 38.88 195 ALA A CA 1
ATOM 1541 C C . ALA A 1 195 ? 23.481 -29.274 -72.187 1.00 38.88 195 ALA A C 1
ATOM 1543 O O . ALA A 1 195 ? 22.895 -29.740 -73.164 1.00 38.88 195 ALA A O 1
ATOM 1544 N N . ILE A 1 196 ? 23.193 -29.600 -70.917 1.00 37.47 196 ILE A N 1
ATOM 1545 C CA . ILE A 1 196 ? 21.857 -29.871 -70.330 1.00 37.47 196 ILE A CA 1
ATOM 1546 C C . ILE A 1 196 ? 22.015 -30.052 -68.790 1.00 37.47 196 ILE A C 1
ATOM 1548 O O . ILE A 1 196 ? 22.984 -30.682 -68.371 1.00 37.47 196 ILE A O 1
ATOM 1552 N N . PRO A 1 197 ? 21.116 -29.494 -67.949 1.00 46.03 197 PRO A N 1
ATOM 1553 C CA . PRO A 1 197 ? 21.044 -29.702 -66.486 1.00 46.03 197 PRO A CA 1
ATOM 1554 C C . PRO A 1 197 ? 19.875 -30.684 -66.150 1.00 46.03 197 PRO A C 1
ATOM 1556 O O . PRO A 1 197 ? 19.394 -31.322 -67.089 1.00 46.03 197 PRO A O 1
ATOM 1559 N N . PRO A 1 198 ? 19.281 -30.770 -64.934 1.00 52.94 198 PRO A N 1
ATOM 1560 C CA . PRO A 1 198 ? 19.702 -30.395 -63.574 1.00 52.94 198 PRO A CA 1
ATOM 1561 C C . PRO A 1 198 ? 19.575 -31.585 -62.561 1.00 52.94 198 PRO A C 1
ATOM 1563 O O . PRO A 1 198 ? 19.299 -32.704 -62.968 1.00 52.94 198 PRO A O 1
ATOM 1566 N N . GLU A 1 199 ? 19.739 -31.297 -61.259 1.00 48.44 199 GLU A N 1
ATOM 1567 C CA . GLU A 1 199 ? 19.249 -32.010 -60.041 1.00 48.44 199 GLU A CA 1
ATOM 1568 C C . GLU A 1 199 ? 19.387 -33.549 -59.879 1.00 48.44 199 GLU A C 1
ATOM 1570 O O . GLU A 1 199 ? 18.764 -34.327 -60.591 1.00 48.44 199 GLU A O 1
ATOM 1575 N N . ASP A 1 200 ? 20.112 -33.959 -58.823 1.00 39.22 200 ASP A N 1
ATOM 1576 C CA . ASP A 1 200 ? 19.703 -34.904 -57.749 1.00 39.22 200 ASP A CA 1
ATOM 1577 C C . ASP A 1 200 ? 20.904 -35.700 -57.192 1.00 39.22 200 ASP A C 1
ATOM 1579 O O . ASP A 1 200 ? 21.511 -36.513 -57.890 1.00 39.22 200 ASP A O 1
ATOM 1583 N N . SER A 1 201 ? 21.244 -35.458 -55.919 1.00 39.78 201 SER A N 1
ATOM 1584 C CA . SER A 1 201 ? 21.918 -36.401 -55.005 1.00 39.78 201 SER A CA 1
ATOM 1585 C C . SER A 1 201 ? 22.096 -35.757 -53.628 1.00 39.78 201 SER A C 1
ATOM 1587 O O . SER A 1 201 ? 23.012 -34.965 -53.404 1.00 39.78 201 SER A O 1
ATOM 1589 N N . ALA A 1 202 ? 21.233 -36.116 -52.682 1.00 39.16 202 ALA A N 1
ATOM 1590 C CA . ALA A 1 202 ? 21.390 -35.756 -51.275 1.00 39.16 202 ALA A CA 1
ATOM 1591 C C . ALA A 1 202 ? 22.423 -36.656 -50.565 1.00 39.16 202 ALA A C 1
ATOM 1593 O O . ALA A 1 202 ? 22.301 -37.877 -50.644 1.00 39.16 202 ALA A O 1
ATOM 1594 N N . ALA A 1 203 ? 23.364 -36.075 -49.802 1.00 33.09 203 ALA A N 1
ATOM 1595 C CA . ALA A 1 203 ? 24.055 -36.752 -48.688 1.00 33.09 203 ALA A CA 1
ATOM 1596 C C . ALA A 1 203 ? 24.861 -35.790 -47.773 1.00 33.09 203 ALA A C 1
ATOM 1598 O O . ALA A 1 203 ? 25.956 -35.364 -48.115 1.00 33.09 203 ALA A O 1
ATOM 1599 N N . LEU A 1 204 ? 24.308 -35.519 -46.584 1.00 41.72 204 LEU A N 1
ATOM 1600 C CA . LEU A 1 204 ? 24.964 -35.545 -45.257 1.00 41.72 204 LEU A CA 1
ATOM 1601 C C . LEU A 1 204 ? 26.420 -35.032 -45.073 1.00 41.72 204 LEU A C 1
ATOM 1603 O O . LEU A 1 204 ? 27.373 -35.754 -45.353 1.00 41.72 204 LEU A O 1
ATOM 1607 N N . ALA A 1 205 ? 26.557 -33.886 -44.388 1.00 34.75 205 ALA A N 1
ATOM 1608 C CA . ALA A 1 205 ? 27.601 -33.579 -43.386 1.00 34.75 205 ALA A CA 1
ATOM 1609 C C . ALA A 1 205 ? 27.135 -32.352 -42.556 1.00 34.75 205 ALA A C 1
ATOM 1611 O O . ALA A 1 205 ? 27.094 -31.241 -43.072 1.00 34.75 205 ALA A O 1
ATOM 1612 N N . ASP A 1 206 ? 26.478 -32.563 -41.413 1.00 37.81 206 ASP A N 1
ATOM 1613 C CA . ASP A 1 206 ? 27.074 -32.516 -40.058 1.00 37.81 206 ASP A CA 1
ATOM 1614 C C . ASP A 1 206 ? 27.051 -31.087 -39.444 1.00 37.81 206 ASP A C 1
ATOM 1616 O O . ASP A 1 206 ? 27.850 -30.232 -39.839 1.00 37.81 206 ASP A O 1
ATOM 1620 N N . PRO A 1 207 ? 26.104 -30.773 -38.531 1.00 48.66 207 PRO A N 1
ATOM 1621 C CA . PRO A 1 207 ? 26.109 -29.513 -37.798 1.00 48.66 207 PRO A CA 1
ATOM 1622 C C . PRO A 1 207 ? 27.154 -29.565 -36.674 1.00 48.66 207 PRO A C 1
ATOM 1624 O O . PRO A 1 207 ? 27.001 -30.300 -35.699 1.00 48.66 207 PRO A O 1
ATOM 1627 N N . ALA A 1 208 ? 28.196 -28.739 -36.803 1.00 45.31 208 ALA A N 1
ATOM 1628 C CA . ALA A 1 208 ? 29.235 -28.583 -35.788 1.00 45.31 208 ALA A CA 1
ATOM 1629 C C . ALA A 1 208 ? 28.636 -28.295 -34.389 1.00 45.31 208 ALA A C 1
ATOM 1631 O O . ALA A 1 208 ? 27.624 -27.595 -34.295 1.00 45.31 208 ALA A O 1
ATOM 1632 N N . PRO A 1 209 ? 29.244 -28.817 -33.305 1.00 47.34 209 PRO A N 1
ATOM 1633 C CA . PRO A 1 209 ? 28.626 -28.831 -31.983 1.00 47.34 209 PRO A CA 1
ATOM 1634 C C . PRO A 1 209 ? 28.408 -27.427 -31.415 1.00 47.34 209 PRO A C 1
ATOM 1636 O O . PRO A 1 209 ? 29.279 -26.559 -31.506 1.00 47.34 209 PRO A O 1
ATOM 1639 N N . GLU A 1 210 ? 27.261 -27.240 -30.759 1.00 49.59 210 GLU A N 1
ATOM 1640 C CA . GLU A 1 210 ? 26.989 -26.059 -29.941 1.00 49.59 210 GLU A CA 1
ATOM 1641 C C . GLU A 1 210 ? 28.068 -25.916 -28.850 1.00 49.59 210 GLU A C 1
ATOM 1643 O O . GLU A 1 210 ? 28.430 -26.912 -28.210 1.00 49.59 210 GLU A O 1
ATOM 1648 N N . PRO A 1 211 ? 28.594 -24.704 -28.594 1.00 48.34 211 PRO A N 1
ATOM 1649 C CA . PRO A 1 211 ? 29.509 -24.491 -27.486 1.00 48.34 211 PRO A CA 1
ATOM 1650 C C . PRO A 1 211 ? 28.742 -24.625 -26.168 1.00 48.34 211 PRO A C 1
ATOM 1652 O O . PRO A 1 211 ? 28.019 -23.718 -25.757 1.00 48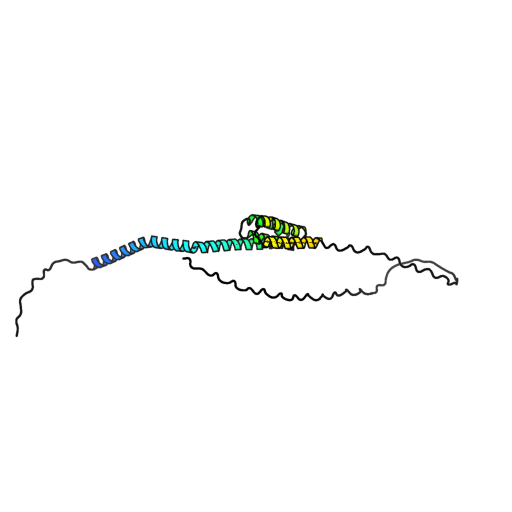.34 211 PRO A O 1
ATOM 1655 N N . ALA A 1 212 ? 28.922 -25.757 -25.489 1.00 52.19 212 ALA A N 1
ATOM 1656 C CA . ALA A 1 212 ? 28.464 -25.936 -24.120 1.00 52.19 212 ALA A CA 1
ATOM 1657 C C . ALA A 1 212 ? 29.163 -24.907 -23.217 1.00 52.19 212 ALA A C 1
ATOM 1659 O O . ALA A 1 212 ? 30.358 -25.013 -22.942 1.00 52.19 212 ALA A O 1
ATOM 1660 N N . VAL A 1 213 ? 28.416 -23.896 -22.774 1.00 46.44 213 VAL A N 1
ATOM 1661 C CA . VAL A 1 213 ? 28.894 -22.929 -21.785 1.00 46.44 213 VAL A CA 1
ATOM 1662 C C . VAL A 1 213 ? 28.788 -23.586 -20.413 1.00 46.44 213 VAL A C 1
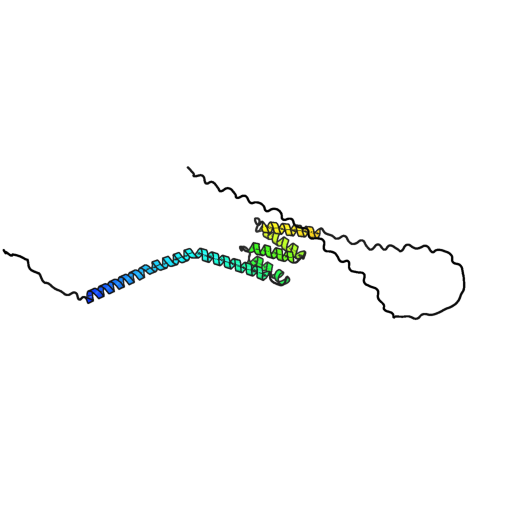ATOM 1664 O O . VAL A 1 213 ? 27.689 -23.758 -19.885 1.00 46.44 213 VAL A O 1
ATOM 1667 N N . GLU A 1 214 ? 29.927 -23.975 -19.840 1.00 45.66 214 GLU A N 1
ATOM 1668 C CA . GLU A 1 214 ? 29.984 -24.371 -18.432 1.00 45.66 214 GLU A CA 1
ATOM 1669 C C . GLU A 1 214 ? 29.517 -23.190 -17.560 1.00 45.66 214 GLU A C 1
ATOM 1671 O O . GLU A 1 214 ? 29.989 -22.065 -17.763 1.00 45.66 214 GLU A O 1
ATOM 1676 N N . PRO A 1 215 ? 28.600 -23.395 -16.596 1.00 52.66 215 PRO A N 1
ATOM 1677 C CA . PRO A 1 215 ? 28.217 -22.332 -15.679 1.00 52.66 215 PRO A CA 1
ATOM 1678 C C . PRO A 1 215 ? 29.430 -21.929 -14.836 1.00 52.66 215 PRO A C 1
ATOM 1680 O O . PRO A 1 215 ? 30.054 -22.765 -14.179 1.00 52.66 215 PRO A O 1
ATOM 1683 N N . ALA A 1 216 ? 29.761 -20.636 -14.851 1.00 49.88 216 ALA A N 1
ATOM 1684 C CA . ALA A 1 216 ? 30.798 -20.089 -13.987 1.00 49.88 216 ALA A CA 1
ATOM 1685 C C . ALA A 1 216 ? 30.441 -20.348 -12.507 1.00 49.88 216 ALA A C 1
ATOM 1687 O O . ALA A 1 216 ? 29.264 -20.256 -12.147 1.00 49.88 216 ALA A O 1
ATOM 1688 N N . PRO A 1 217 ? 31.422 -20.672 -11.642 1.00 48.72 217 PRO A N 1
ATOM 1689 C CA . PRO A 1 217 ? 31.151 -20.976 -10.243 1.00 48.72 217 PRO A CA 1
ATOM 1690 C C . PRO A 1 217 ? 30.531 -19.773 -9.526 1.00 48.72 217 PRO A C 1
ATOM 1692 O O . PRO A 1 217 ? 30.995 -18.641 -9.678 1.00 48.72 217 PRO A O 1
ATOM 1695 N N . GLU A 1 218 ? 29.496 -20.036 -8.727 1.00 50.09 218 GLU A N 1
ATOM 1696 C CA . GLU A 1 218 ? 28.809 -19.022 -7.927 1.00 50.09 218 GLU A CA 1
ATOM 1697 C C . GLU A 1 218 ? 29.800 -18.280 -7.008 1.00 50.09 218 GLU A C 1
ATOM 1699 O O . GLU A 1 218 ? 30.653 -18.919 -6.378 1.00 50.09 218 GLU A O 1
ATOM 1704 N N . PRO A 1 219 ? 29.705 -16.943 -6.879 1.00 51.28 219 PRO A N 1
ATOM 1705 C CA . PRO A 1 219 ? 30.494 -16.216 -5.899 1.00 51.28 219 PRO A CA 1
ATOM 1706 C C . PRO A 1 219 ? 30.029 -16.603 -4.491 1.00 51.28 219 PRO A C 1
ATOM 1708 O O . PRO A 1 219 ? 28.934 -16.242 -4.060 1.00 51.28 219 PRO A O 1
ATOM 1711 N N . ALA A 1 220 ? 30.876 -17.330 -3.762 1.00 52.41 220 ALA A N 1
ATOM 1712 C CA . ALA A 1 220 ? 30.624 -17.672 -2.370 1.00 52.41 220 ALA A CA 1
ATOM 1713 C C . ALA A 1 220 ? 30.533 -16.391 -1.522 1.00 52.41 220 ALA A C 1
ATOM 1715 O O . ALA A 1 220 ? 31.534 -15.715 -1.282 1.00 52.41 220 ALA A O 1
ATOM 1716 N N . VAL A 1 221 ? 29.324 -16.064 -1.066 1.00 49.38 221 VAL A N 1
ATOM 1717 C CA . VAL A 1 221 ? 29.090 -14.960 -0.133 1.00 49.38 221 VAL A CA 1
ATOM 1718 C C . VAL A 1 221 ? 29.539 -15.409 1.256 1.00 49.38 221 VAL A C 1
ATOM 1720 O O . VAL A 1 221 ? 28.841 -16.172 1.924 1.00 49.38 221 VAL A O 1
ATOM 1723 N N . GLU A 1 222 ? 30.703 -14.938 1.708 1.00 48.16 222 GLU A N 1
ATOM 1724 C CA . GLU A 1 222 ? 31.047 -15.024 3.129 1.00 48.16 222 GLU A CA 1
ATOM 1725 C C . GLU A 1 222 ? 30.036 -14.184 3.932 1.00 48.16 222 GLU A C 1
ATOM 1727 O O . GLU A 1 222 ? 29.849 -13.000 3.627 1.00 48.16 222 GLU A O 1
ATOM 1732 N N . PRO A 1 223 ? 29.359 -14.750 4.949 1.00 55.28 223 PRO A N 1
ATOM 1733 C CA . PRO A 1 223 ? 28.437 -13.981 5.768 1.00 55.28 223 PRO A CA 1
ATOM 1734 C C . PRO A 1 223 ? 29.217 -12.941 6.577 1.00 55.28 223 PRO A C 1
ATOM 1736 O O . PRO A 1 223 ? 30.093 -13.282 7.376 1.00 55.28 223 PRO A O 1
ATOM 1739 N N . ALA A 1 224 ? 28.879 -11.664 6.389 1.00 52.94 224 ALA A N 1
ATOM 1740 C CA . ALA A 1 224 ? 29.413 -10.591 7.216 1.00 52.94 224 ALA A CA 1
ATOM 1741 C C . ALA A 1 224 ? 29.076 -10.856 8.700 1.00 52.94 224 ALA A C 1
ATOM 1743 O O . ALA A 1 224 ? 27.946 -11.253 9.002 1.00 52.94 224 ALA A O 1
ATOM 1744 N N . PRO A 1 225 ? 30.021 -10.653 9.637 1.00 51.69 225 PRO A N 1
ATOM 1745 C CA . PRO A 1 225 ? 29.786 -10.938 11.048 1.00 51.69 225 PRO A CA 1
ATOM 1746 C C . PRO A 1 225 ? 28.676 -10.044 11.612 1.00 51.69 225 PRO A C 1
ATOM 1748 O O . PRO A 1 225 ? 28.670 -8.832 11.389 1.00 51.69 225 PRO A O 1
ATOM 1751 N N . GLU A 1 226 ? 27.757 -10.647 12.371 1.00 52.94 226 GLU A N 1
ATOM 1752 C CA . GLU A 1 226 ? 26.625 -9.944 12.976 1.00 52.94 226 GLU A CA 1
ATOM 1753 C C . GLU A 1 226 ? 27.092 -8.750 13.836 1.00 52.94 226 GLU A C 1
ATOM 1755 O O . GLU A 1 226 ? 28.020 -8.889 14.646 1.00 52.94 226 GLU A O 1
ATOM 1760 N N . PRO A 1 227 ? 26.448 -7.572 13.727 1.00 54.59 227 PRO A N 1
ATOM 1761 C CA . PRO A 1 227 ? 26.757 -6.447 14.594 1.00 54.59 227 PRO A CA 1
ATOM 1762 C C . PRO A 1 227 ? 26.311 -6.761 16.027 1.00 54.59 227 PRO A C 1
ATOM 1764 O O . PRO A 1 227 ? 25.126 -6.724 16.354 1.00 54.59 227 PRO A O 1
ATOM 1767 N N . ALA A 1 228 ? 27.276 -7.039 16.904 1.00 55.66 228 ALA A N 1
ATOM 1768 C CA . ALA A 1 228 ? 27.031 -7.280 18.322 1.00 55.66 228 ALA A CA 1
ATOM 1769 C C . ALA A 1 228 ? 26.445 -6.028 19.006 1.00 55.66 228 ALA A C 1
ATOM 1771 O O . ALA A 1 228 ? 27.174 -5.129 19.439 1.00 55.66 228 ALA A O 1
ATOM 1772 N N . VAL A 1 229 ? 25.115 -5.982 19.125 1.00 52.62 229 VAL A N 1
ATOM 1773 C CA . VAL A 1 229 ? 24.391 -4.921 19.833 1.00 52.62 229 VAL A CA 1
ATOM 1774 C C . VAL A 1 229 ? 24.720 -5.005 21.323 1.00 52.62 229 VAL A C 1
ATOM 1776 O O . VAL A 1 229 ? 24.227 -5.870 22.047 1.00 52.62 229 VAL A O 1
ATOM 1779 N N . LYS A 1 230 ? 25.561 -4.085 21.805 1.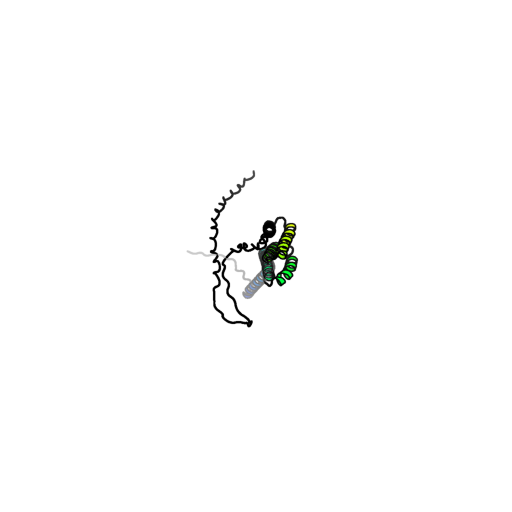00 52.66 230 LYS A N 1
ATOM 1780 C CA . LYS A 1 230 ? 25.742 -3.871 23.245 1.00 52.66 230 LYS A CA 1
ATOM 1781 C C . LYS A 1 230 ? 24.450 -3.274 23.818 1.00 52.66 230 LYS A C 1
ATOM 1783 O O . LYS A 1 230 ? 23.983 -2.277 23.265 1.00 52.66 230 LYS A O 1
ATOM 1788 N N . PRO A 1 231 ? 23.897 -3.810 24.921 1.00 57.34 231 PRO A N 1
ATOM 1789 C CA . PRO A 1 231 ? 22.784 -3.169 25.612 1.00 57.34 231 PRO A CA 1
ATOM 1790 C C . PRO A 1 231 ? 23.151 -1.738 26.020 1.00 57.34 231 PRO A C 1
ATOM 1792 O O . PRO A 1 231 ? 24.245 -1.497 26.538 1.00 57.34 231 PRO A O 1
ATOM 1795 N N . ALA A 1 232 ? 22.240 -0.793 25.790 1.00 57.59 232 ALA A N 1
ATOM 1796 C CA . ALA A 1 232 ? 22.380 0.558 26.316 1.00 57.59 232 ALA A CA 1
ATOM 1797 C C . ALA A 1 232 ? 22.288 0.529 27.857 1.00 57.59 232 ALA A C 1
ATOM 1799 O O . ALA A 1 232 ? 21.492 -0.246 28.393 1.00 57.59 232 ALA A O 1
ATOM 1800 N N . PRO A 1 233 ? 23.078 1.341 28.583 1.00 58.31 233 PRO A N 1
ATOM 1801 C CA . PRO A 1 233 ? 22.951 1.442 30.032 1.00 58.31 233 PRO A CA 1
ATOM 1802 C C . PRO A 1 233 ? 21.593 2.044 30.414 1.00 58.31 233 PRO A C 1
ATOM 1804 O O . PRO A 1 233 ? 21.123 2.988 29.776 1.00 58.31 233 PRO A O 1
ATOM 1807 N N . GLU A 1 234 ? 20.975 1.505 31.465 1.00 57.25 234 GLU A N 1
ATOM 1808 C CA . GLU A 1 234 ? 19.702 2.003 31.993 1.00 57.25 234 GLU A CA 1
ATOM 1809 C C . GLU A 1 234 ? 19.827 3.465 32.471 1.00 57.25 234 GLU A C 1
ATOM 1811 O O . GLU A 1 234 ? 20.859 3.843 33.039 1.00 57.25 234 GLU A O 1
ATOM 1816 N N . PRO A 1 235 ? 18.792 4.306 32.282 1.00 57.62 235 PRO A N 1
ATOM 1817 C CA . PRO A 1 235 ? 18.811 5.677 32.770 1.00 57.62 235 PRO A CA 1
ATOM 1818 C C . PRO A 1 235 ? 18.727 5.702 34.301 1.00 57.62 235 PRO A C 1
ATOM 1820 O O . PRO A 1 235 ? 17.703 5.357 34.893 1.00 57.62 235 PRO A O 1
ATOM 1823 N N . ALA A 1 236 ? 19.797 6.161 34.949 1.00 57.50 236 ALA A N 1
ATOM 1824 C CA . ALA A 1 236 ? 19.785 6.446 36.377 1.00 57.50 236 ALA A CA 1
ATOM 1825 C C . ALA A 1 236 ? 18.855 7.637 36.663 1.00 57.50 236 ALA A C 1
ATOM 1827 O O . ALA A 1 236 ? 19.131 8.766 36.257 1.00 57.50 236 ALA A O 1
ATOM 1828 N N . VAL A 1 237 ? 17.753 7.385 37.370 1.00 56.19 237 VAL A N 1
ATOM 1829 C CA . VAL A 1 237 ? 16.855 8.438 37.859 1.00 56.19 237 VAL A CA 1
ATOM 1830 C C . VAL A 1 237 ? 17.451 9.028 39.137 1.00 56.19 237 VAL A C 1
ATOM 1832 O O . VAL A 1 237 ? 17.431 8.383 40.185 1.00 56.19 237 VAL A O 1
ATOM 1835 N N . GLU A 1 238 ? 17.975 10.253 39.065 1.00 58.66 238 GLU A N 1
ATOM 1836 C CA . GLU A 1 238 ? 18.306 11.023 40.268 1.00 58.66 238 GLU A CA 1
ATOM 1837 C C . GLU A 1 238 ? 17.020 11.397 41.031 1.00 58.66 238 GLU A C 1
ATOM 1839 O O . GLU A 1 238 ? 16.074 11.910 40.424 1.00 58.66 238 GLU A O 1
ATOM 1844 N N . PRO A 1 239 ? 16.956 11.190 42.359 1.00 57.38 239 PRO A N 1
ATOM 1845 C CA . PRO A 1 239 ? 15.904 11.774 43.178 1.00 57.38 239 PRO A CA 1
ATOM 1846 C C . PRO A 1 239 ? 16.163 13.278 43.353 1.00 57.38 239 PRO A C 1
ATOM 1848 O O . PRO A 1 239 ? 17.215 13.684 43.847 1.00 57.38 239 PRO A O 1
ATOM 1851 N N . ALA A 1 240 ? 15.192 14.103 42.958 1.00 50.38 240 ALA A N 1
ATOM 1852 C CA . ALA A 1 240 ? 15.241 15.551 43.153 1.00 50.38 240 ALA A CA 1
ATOM 1853 C C . ALA A 1 240 ? 15.149 15.940 44.653 1.00 50.38 240 ALA A C 1
ATOM 1855 O O . ALA A 1 240 ? 14.529 15.197 45.422 1.00 50.38 240 ALA A O 1
ATOM 1856 N N . PRO A 1 241 ? 15.755 17.074 45.064 1.00 59.34 241 PRO A N 1
ATOM 1857 C CA . PRO A 1 241 ? 15.777 17.553 46.453 1.00 59.34 241 PRO A CA 1
ATOM 1858 C C . PRO A 1 241 ? 14.459 18.187 46.933 1.00 59.34 241 PRO A C 1
ATOM 1860 O O . PRO A 1 241 ? 13.729 18.762 46.093 1.00 59.34 241 PRO A O 1
#

pLDDT: mean 70.82, std 21.28, range [29.77, 96.25]

Radius of gyration: 51.86 Å; chains: 1; bounding box: 112×54×189 Å

Foldseek 3Di:
DDDDDDDDDDDDDDDDDDDVVNVVVVVVVVVVVVVVVCVVVVVVVVVVVVVVVCVVCVVVVVVVVLVVVLVVLVVVLVVLLPDDPVSNVVRLVVNLVVCVPPPCNVVSLLVQLVSLVVVVDPVSLVVSLVSLVVVCVVVVVDPSSVVSNVVSVVVSVVVVVDDDPDDPDPPPPPPDPPPDDDDDDDDDDDDDDDDDDDDDDDDDDDDDDDPDDDDDDDDDDDDDDDDPDDDDDDDDDDDDD